Protein AF-A0AAW6KBY0-F1 (afdb_monomer_lite)

pLDDT: mean 75.26, std 16.77, range [35.62, 93.94]

Secondary structure (DSSP, 8-state):
-HHHHHHHHHHHHHHHHHH--S---EETTTTEE-HHHH---SSGGGHHHHHHTSSS-------TTSSHHHHHHHHHHHHHH-SS-------HHHHHHHHHTS--SS-HHHHHHHHHHHHHHHHHHHHHHHHHHHHHHTS-HHHHHHTHHHHHHHHHHHHHHHHHHHS-HHHHHHHHHHHHHHHHHHHHHHHHTT--

Foldseek 3Di:
DVVVVVVVVVVVVVVVVVVPPDDQCADPVVRDRCLVVPDDQPDPPNVVLVVVLDPDDDDDDDDPPPCPSSSVSVNQVVQLPDDPGHDADDDLVNQLVVLPPDDDDPPSVVSSVLSSVLSRLLRRLVRRLVSLVVSVVPDDPVVCVVCVVVSVVVNVVSVVVNVCSVPPPVVVVPVVVVVVVVVVVVVVVVVVVVPD

Sequence (196 aa):
MLKKSINDNFSSMVNSLKLAQRAELWDDEQKENIVEQLYVDPLPNNGLLRQIVQDNTVFLVGRKGTGKSTIFARVQEYFRKSKNEISAYVDVKTIYGKSQAKELNGHAEHYEKILLFEGFINEVINDLLKEVKKNLEQKNTLFRLWKKRDLSKLLTRLEKIKKETSNPKYKETDILKTVTTTETILTTNENENKAS

Radius of gyration: 23.8 Å; chains: 1; bounding box: 69×43×75 Å

Structure (mmCIF, N/CA/C/O backbone):
data_AF-A0AAW6KBY0-F1
#
_entry.id   AF-A0AAW6KBY0-F1
#
loop_
_atom_site.group_PDB
_atom_site.id
_atom_site.type_symbol
_atom_site.label_atom_id
_atom_site.label_alt_id
_atom_site.label_comp_id
_atom_site.label_asym_id
_atom_site.label_entity_id
_atom_site.label_seq_id
_atom_site.pdbx_PDB_ins_code
_atom_site.Cartn_x
_atom_site.Cartn_y
_atom_site.Cartn_z
_atom_site.occupancy
_atom_site.B_iso_or_equiv
_atom_site.auth_seq_id
_atom_site.auth_comp_id
_atom_site.auth_asym_id
_atom_site.auth_atom_id
_atom_site.pdbx_PDB_model_num
ATOM 1 N N . MET A 1 1 ? 24.955 29.167 -16.848 1.00 46.19 1 MET A N 1
ATOM 2 C CA . MET A 1 1 ? 24.760 28.287 -15.670 1.00 46.19 1 MET A CA 1
ATOM 3 C C . MET A 1 1 ? 23.338 28.332 -15.094 1.00 46.19 1 MET A C 1
ATOM 5 O O . MET A 1 1 ? 22.795 27.269 -14.841 1.00 46.19 1 MET A O 1
ATOM 9 N N . LEU A 1 2 ? 22.686 29.500 -14.978 1.00 47.38 2 LEU A N 1
ATOM 10 C CA . LEU A 1 2 ? 21.320 29.650 -14.423 1.00 47.38 2 LEU A CA 1
ATOM 11 C C . LEU A 1 2 ? 20.176 28.949 -15.193 1.00 47.38 2 LEU A C 1
ATOM 13 O O . LEU A 1 2 ? 19.211 28.503 -14.588 1.00 47.38 2 LEU A O 1
ATOM 17 N N . LYS A 1 3 ? 20.272 28.802 -16.522 1.00 46.28 3 LYS A N 1
ATOM 18 C CA . LYS A 1 3 ? 19.202 28.194 -17.345 1.00 46.28 3 LYS A CA 1
ATOM 19 C C . LYS A 1 3 ? 19.046 26.676 -17.145 1.00 46.28 3 LYS A C 1
ATOM 21 O O . LYS A 1 3 ? 17.956 26.151 -17.339 1.00 46.28 3 LYS A O 1
ATOM 26 N N . LYS A 1 4 ? 20.126 25.984 -16.753 1.00 49.53 4 LYS A N 1
ATOM 27 C CA . LYS A 1 4 ? 20.123 24.530 -16.524 1.00 49.53 4 LYS A CA 1
ATOM 28 C C . LYS A 1 4 ? 19.395 24.192 -15.216 1.00 49.53 4 LYS A C 1
ATOM 30 O O . LYS A 1 4 ? 18.518 23.341 -15.230 1.00 49.53 4 LYS A O 1
ATOM 35 N N . SER A 1 5 ? 19.625 24.969 -14.147 1.00 62.47 5 SER A N 1
ATOM 36 C CA . SER A 1 5 ? 18.963 24.736 -12.853 1.00 62.47 5 SER A CA 1
ATOM 37 C C . SER A 1 5 ? 17.457 25.015 -12.872 1.00 62.47 5 SER A C 1
ATOM 39 O O . SER A 1 5 ? 16.715 24.319 -12.194 1.00 62.47 5 SER A O 1
ATOM 41 N N . ILE A 1 6 ? 16.975 25.975 -13.673 1.00 68.12 6 ILE A N 1
ATOM 42 C CA . ILE A 1 6 ? 15.529 26.226 -13.816 1.00 68.12 6 ILE A CA 1
ATOM 43 C C . ILE A 1 6 ? 14.842 25.045 -14.507 1.00 68.12 6 ILE A C 1
ATOM 45 O O . ILE A 1 6 ? 13.767 24.633 -14.079 1.00 68.12 6 ILE A O 1
ATOM 49 N N . ASN A 1 7 ? 15.464 24.481 -15.546 1.00 71.81 7 ASN A N 1
ATOM 50 C CA . ASN A 1 7 ? 14.897 23.343 -16.265 1.00 71.81 7 ASN A CA 1
ATOM 51 C C . ASN A 1 7 ? 14.922 22.071 -15.403 1.00 71.81 7 ASN A C 1
ATOM 53 O O . ASN A 1 7 ? 13.942 21.334 -15.370 1.00 71.81 7 ASN A O 1
ATOM 57 N N . ASP A 1 8 ? 15.995 21.865 -14.635 1.00 75.81 8 ASP A N 1
ATOM 58 C CA . ASP A 1 8 ? 16.109 20.750 -13.690 1.00 75.81 8 ASP A CA 1
ATOM 59 C C . ASP A 1 8 ? 15.086 20.881 -12.546 1.00 75.81 8 ASP A C 1
ATOM 61 O O . ASP A 1 8 ? 14.415 19.909 -12.198 1.00 75.81 8 ASP A O 1
ATOM 65 N N . ASN A 1 9 ? 14.879 22.094 -12.021 1.00 73.12 9 ASN A N 1
ATOM 66 C CA . ASN A 1 9 ? 13.872 22.373 -10.994 1.00 73.12 9 ASN A CA 1
ATOM 67 C C . ASN A 1 9 ? 12.442 22.221 -11.526 1.00 73.12 9 ASN A C 1
ATOM 69 O O . ASN A 1 9 ? 11.599 21.637 -10.850 1.00 73.12 9 ASN A O 1
ATOM 73 N N . PHE A 1 10 ? 12.158 22.696 -12.740 1.00 76.25 10 PHE A N 1
ATOM 74 C CA . PHE A 1 10 ? 10.853 22.527 -13.378 1.00 76.25 10 PHE A CA 1
ATOM 75 C C . PHE A 1 10 ? 10.571 21.055 -13.688 1.00 76.25 10 PHE A C 1
ATOM 77 O O . PHE A 1 10 ? 9.488 20.561 -13.388 1.00 76.25 10 PHE A O 1
ATOM 84 N N . SER A 1 11 ? 11.554 20.324 -14.215 1.00 70.38 11 SER A N 1
ATOM 85 C CA . SER A 1 11 ? 11.436 18.888 -14.474 1.00 70.38 11 SER A CA 1
ATOM 86 C C . SER A 1 11 ? 11.249 18.105 -13.170 1.00 70.38 11 SER A C 1
ATOM 88 O O . SER A 1 11 ? 10.376 17.245 -13.086 1.00 70.38 11 SER A O 1
ATOM 90 N N . SER A 1 12 ? 11.973 18.466 -12.105 1.00 65.75 12 SER A N 1
ATOM 91 C CA . SER A 1 12 ? 11.786 17.917 -10.755 1.00 65.75 12 SER A CA 1
ATOM 92 C C . SER A 1 12 ? 10.390 18.214 -10.195 1.00 65.75 12 SER A C 1
ATOM 94 O O . SER A 1 12 ? 9.734 17.314 -9.669 1.00 65.75 12 SER A O 1
ATOM 96 N N . MET A 1 13 ? 9.878 19.435 -10.377 1.00 71.12 13 MET A N 1
ATOM 97 C CA . MET A 1 13 ? 8.525 19.826 -9.975 1.00 71.12 13 MET A CA 1
ATOM 98 C C . MET A 1 13 ? 7.460 19.042 -10.749 1.00 71.12 13 MET A C 1
ATOM 100 O O . MET A 1 13 ? 6.567 18.454 -10.148 1.00 71.12 13 MET A O 1
ATOM 104 N N . VAL A 1 14 ? 7.572 18.970 -12.078 1.00 71.44 14 VAL A N 1
ATOM 105 C CA . VAL A 1 14 ? 6.657 18.212 -12.944 1.00 71.44 14 VAL A CA 1
ATOM 106 C C . VAL A 1 14 ? 6.694 16.723 -12.605 1.00 71.44 14 VAL A C 1
ATOM 108 O O . VAL A 1 14 ? 5.644 16.085 -12.542 1.00 71.44 14 VAL A O 1
ATOM 111 N N . ASN A 1 15 ? 7.874 16.163 -12.339 1.00 56.28 15 ASN A N 1
ATOM 112 C CA . ASN A 1 15 ? 8.015 14.777 -11.904 1.00 56.28 15 ASN A CA 1
ATOM 113 C C . ASN A 1 15 ? 7.401 14.563 -10.516 1.00 56.28 15 ASN A C 1
ATOM 115 O O . ASN A 1 15 ? 6.689 13.584 -10.323 1.00 56.28 15 ASN A O 1
ATOM 119 N N . SER A 1 16 ? 7.578 15.499 -9.584 1.00 53.88 16 SER A N 1
ATOM 120 C CA . SER A 1 16 ? 6.960 15.448 -8.253 1.00 53.88 16 SER A CA 1
ATOM 121 C C . SER A 1 16 ? 5.431 15.523 -8.329 1.00 53.88 16 SER A C 1
ATOM 123 O O . SER A 1 16 ? 4.750 14.743 -7.675 1.00 53.88 16 SER A O 1
ATOM 125 N N . LEU A 1 17 ? 4.875 16.375 -9.196 1.00 55.91 17 LEU A N 1
ATOM 126 C CA . LEU A 1 17 ? 3.429 16.478 -9.437 1.00 55.91 17 LEU A CA 1
ATOM 127 C C . LEU A 1 17 ? 2.859 15.225 -10.114 1.00 55.91 17 LEU A C 1
ATOM 129 O O . LEU A 1 17 ? 1.767 14.777 -9.772 1.00 55.91 17 LEU A O 1
ATOM 133 N N . LYS A 1 18 ? 3.608 14.618 -11.043 1.00 54.84 18 LYS A N 1
ATOM 134 C CA . LYS A 1 18 ? 3.264 13.306 -11.614 1.00 54.84 18 LYS A CA 1
ATOM 135 C C . LYS A 1 18 ? 3.330 12.192 -10.567 1.00 54.84 18 LYS A C 1
ATOM 137 O O . LYS A 1 18 ? 2.575 11.235 -10.675 1.00 54.84 18 LYS A O 1
ATOM 142 N N . LEU A 1 19 ? 4.207 12.289 -9.571 1.00 50.06 19 LEU A N 1
ATOM 143 C CA . LEU A 1 19 ? 4.292 11.326 -8.469 1.00 50.06 19 LEU A CA 1
ATOM 144 C C . LEU A 1 19 ? 3.202 11.556 -7.407 1.00 50.06 19 LEU A C 1
ATOM 146 O O . LEU A 1 19 ? 2.744 10.596 -6.797 1.00 50.06 19 LEU A O 1
ATOM 150 N N . ALA A 1 20 ? 2.719 12.790 -7.241 1.00 50.81 20 ALA A N 1
ATOM 151 C CA . ALA A 1 20 ? 1.663 13.185 -6.300 1.00 50.81 20 ALA A CA 1
ATOM 152 C C . ALA A 1 20 ? 0.241 12.726 -6.705 1.00 50.81 20 ALA A C 1
ATOM 154 O O . ALA A 1 20 ? -0.755 13.311 -6.287 1.00 50.81 20 ALA A O 1
ATOM 155 N N . GLN A 1 21 ? 0.117 11.667 -7.511 1.00 54.84 21 GLN A N 1
ATOM 156 C CA . GLN A 1 21 ? -1.127 11.208 -8.149 1.00 54.84 21 GLN A CA 1
ATOM 157 C C . GLN A 1 21 ? -2.253 10.789 -7.184 1.00 54.84 21 GLN A C 1
ATOM 159 O O . GLN A 1 21 ? -3.383 10.574 -7.631 1.00 54.84 21 GLN A O 1
ATOM 164 N N . ARG A 1 22 ? -1.993 10.700 -5.876 1.00 63.34 22 ARG A N 1
ATOM 165 C CA . ARG A 1 22 ? -3.021 10.484 -4.857 1.00 63.34 22 ARG A CA 1
ATOM 166 C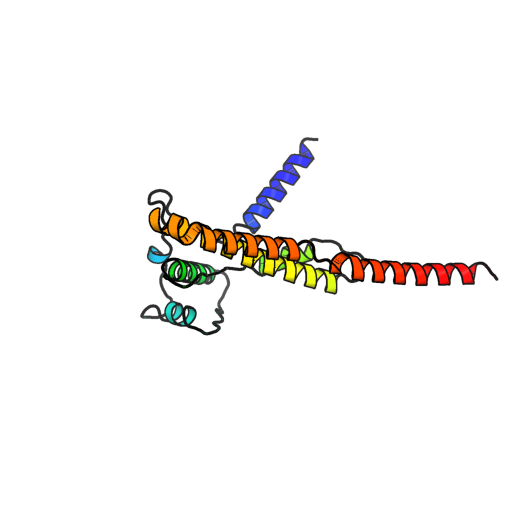 C . ARG A 1 22 ? -2.877 11.504 -3.735 1.00 63.34 22 ARG A C 1
ATOM 168 O O . ARG A 1 22 ? -1.925 11.443 -2.965 1.00 63.34 22 ARG A O 1
ATOM 175 N N . ALA A 1 23 ? -3.861 12.392 -3.617 1.00 57.62 23 ALA A N 1
ATOM 176 C CA . ALA A 1 23 ? -4.017 13.207 -2.423 1.00 57.62 23 ALA A CA 1
ATOM 177 C C . ALA A 1 23 ? -4.338 12.280 -1.239 1.00 57.62 23 ALA A C 1
ATOM 179 O O . ALA A 1 23 ? -5.318 11.528 -1.281 1.00 57.62 23 ALA A O 1
ATOM 180 N N . GLU A 1 24 ? -3.500 12.290 -0.200 1.00 62.56 24 GLU A N 1
ATOM 181 C CA . GLU A 1 24 ? -3.943 11.823 1.113 1.00 62.56 24 GLU A CA 1
ATOM 182 C C . GLU A 1 24 ? -5.010 12.831 1.575 1.00 62.56 24 GLU A C 1
ATOM 184 O O . GLU A 1 24 ? -4.750 14.031 1.606 1.00 62.56 24 GLU A O 1
ATOM 189 N N . LEU A 1 25 ? -6.237 12.361 1.835 1.00 67.44 25 LEU A N 1
ATOM 190 C CA . LEU A 1 25 ? -7.310 13.197 2.382 1.00 67.44 25 LEU A CA 1
ATOM 191 C C . LEU A 1 25 ? -7.000 13.428 3.859 1.00 67.44 25 LEU A C 1
ATOM 193 O O . LEU A 1 25 ? -7.406 12.651 4.722 1.00 67.44 25 LEU A O 1
ATOM 197 N N . TRP A 1 26 ? -6.174 14.434 4.102 1.00 70.38 26 TRP A N 1
ATOM 198 C CA . TRP A 1 26 ? -5.620 14.772 5.400 1.00 70.38 26 TRP A CA 1
ATOM 199 C C . TRP A 1 26 ? -6.161 16.123 5.843 1.00 70.38 26 TRP A C 1
ATOM 201 O O . TRP A 1 26 ? -6.162 17.075 5.064 1.00 70.38 26 TRP A O 1
ATOM 211 N N . ASP A 1 27 ? -6.632 16.178 7.080 1.00 68.81 27 ASP A N 1
ATOM 212 C CA . ASP A 1 27 ? -7.005 17.416 7.744 1.00 68.81 27 ASP A CA 1
ATOM 213 C C . ASP A 1 27 ? -5.815 17.895 8.584 1.00 68.81 27 ASP A C 1
ATOM 215 O O . ASP A 1 27 ? -5.394 17.226 9.532 1.00 68.81 27 ASP A O 1
ATOM 219 N N . ASP A 1 28 ? -5.248 19.040 8.206 1.00 66.19 28 ASP A N 1
ATOM 220 C CA . ASP A 1 28 ? -4.102 19.642 8.891 1.00 66.19 28 ASP A CA 1
ATOM 221 C C . ASP A 1 28 ? -4.461 20.184 10.286 1.00 66.19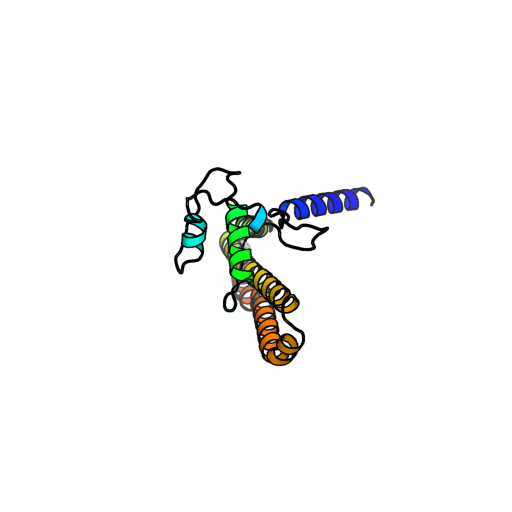 28 ASP A C 1
ATOM 223 O O . ASP A 1 28 ? -3.598 20.205 11.170 1.00 66.19 28 ASP A O 1
ATOM 227 N N . GLU A 1 29 ? -5.717 20.584 10.510 1.00 62.06 29 GLU A N 1
ATOM 228 C CA . GLU A 1 29 ? -6.195 21.112 11.792 1.00 62.06 29 GLU A CA 1
ATOM 229 C C . GLU A 1 29 ? -6.416 19.978 12.796 1.00 62.06 29 GLU A C 1
ATOM 231 O O . GLU A 1 29 ? -5.935 20.043 13.931 1.00 62.06 29 GLU A O 1
ATOM 236 N N . GLN A 1 30 ? -7.086 18.907 12.363 1.00 61.88 30 GLN A N 1
ATOM 237 C CA . GLN A 1 30 ? -7.382 17.737 13.200 1.00 61.88 30 GLN A CA 1
ATOM 238 C C . GLN A 1 30 ? -6.242 16.705 13.224 1.00 61.88 30 GLN A C 1
ATOM 240 O O . GLN A 1 30 ? -6.253 15.780 14.038 1.00 61.88 30 GLN A O 1
ATOM 245 N N . LYS A 1 31 ? -5.227 16.869 12.361 1.00 65.50 31 LYS A N 1
ATOM 246 C CA . LYS A 1 31 ? -4.105 15.932 12.164 1.00 65.50 31 LYS A CA 1
ATOM 247 C C . LYS A 1 31 ? -4.575 14.495 11.951 1.00 65.50 31 LYS A C 1
ATOM 249 O O . LYS A 1 31 ? -3.982 13.551 12.484 1.00 65.50 31 LYS A O 1
ATOM 254 N N . GLU A 1 32 ? -5.638 14.328 11.176 1.00 70.62 32 GLU A N 1
ATOM 255 C CA . GLU A 1 32 ? -6.227 13.022 10.923 1.00 70.62 32 GLU A CA 1
ATOM 256 C C . GLU A 1 32 ? -6.573 12.804 9.454 1.00 70.62 32 GLU A C 1
ATOM 258 O O . GLU A 1 32 ? -6.704 13.726 8.648 1.00 70.62 32 GLU A O 1
ATOM 263 N N . ASN A 1 33 ? -6.713 11.529 9.099 1.00 75.69 33 ASN A N 1
ATOM 264 C CA . ASN A 1 33 ? -7.191 11.147 7.787 1.00 75.69 33 ASN A CA 1
ATOM 265 C C . ASN A 1 33 ? -8.724 11.218 7.760 1.00 75.69 33 ASN A C 1
ATOM 267 O O . ASN A 1 33 ? -9.397 10.421 8.413 1.00 75.69 33 ASN A O 1
ATOM 271 N N . ILE A 1 34 ? -9.273 12.130 6.960 1.00 81.94 34 ILE A N 1
ATOM 272 C CA . ILE A 1 34 ? -10.721 12.371 6.859 1.00 81.94 34 ILE A CA 1
ATOM 273 C C . ILE A 1 34 ? -11.394 11.554 5.750 1.00 81.94 34 ILE A C 1
ATOM 275 O O . ILE A 1 34 ? -12.565 11.769 5.436 1.00 81.94 34 ILE A O 1
ATOM 279 N N . VAL A 1 35 ? -10.695 10.579 5.150 1.00 85.44 35 VAL A N 1
ATOM 280 C CA . VAL A 1 35 ? -11.266 9.734 4.086 1.00 85.44 35 VAL A CA 1
ATOM 281 C C . VAL A 1 35 ? -12.561 9.052 4.515 1.00 85.44 35 VAL A C 1
ATOM 283 O O . VAL A 1 35 ? -13.459 8.908 3.697 1.00 85.44 35 VAL A O 1
ATOM 286 N N . GLU A 1 36 ? -12.695 8.650 5.781 1.00 84.19 36 GLU A N 1
ATOM 287 C CA . GLU A 1 36 ? -13.918 8.000 6.264 1.00 84.19 36 GLU A CA 1
ATOM 288 C C . GLU A 1 36 ? -15.107 8.956 6.367 1.00 84.19 36 GLU A C 1
ATOM 290 O O . GLU A 1 36 ? -16.237 8.508 6.206 1.00 84.19 36 GLU A O 1
ATOM 295 N N . GLN A 1 37 ? -14.856 10.248 6.594 1.00 85.44 37 GLN A N 1
ATOM 296 C CA . GLN A 1 37 ? -15.897 11.275 6.669 1.00 85.44 37 GLN A CA 1
ATOM 297 C C . GLN A 1 37 ? -16.382 11.680 5.270 1.00 85.44 37 GLN A C 1
ATOM 299 O O . GLN A 1 37 ? -17.556 11.977 5.076 1.00 85.44 37 GLN A O 1
ATOM 304 N N . LEU A 1 38 ? -15.473 11.679 4.289 1.00 83.94 38 LEU A N 1
ATOM 305 C CA . LEU A 1 38 ? -15.751 12.125 2.920 1.00 83.94 38 LEU A CA 1
ATOM 306 C C . LEU A 1 38 ? -16.185 10.997 1.976 1.00 83.94 38 LEU A C 1
ATOM 308 O O . LEU A 1 38 ? -16.762 11.258 0.919 1.00 83.94 38 LEU A O 1
ATOM 312 N N . TYR A 1 39 ? -15.866 9.746 2.303 1.00 87.81 39 TYR A N 1
ATOM 313 C CA . TYR A 1 39 ? -16.191 8.608 1.454 1.00 87.81 39 TYR A CA 1
ATOM 314 C C . TYR A 1 39 ? -17.684 8.274 1.506 1.00 87.81 39 TYR A C 1
ATOM 316 O O . TYR A 1 39 ? -18.237 8.000 2.568 1.00 87.81 39 TYR A O 1
ATOM 324 N N . VAL A 1 40 ? -18.299 8.185 0.326 1.00 89.31 40 VAL A N 1
ATOM 325 C CA . VAL A 1 40 ? -19.655 7.663 0.136 1.00 89.31 40 VAL A CA 1
ATOM 326 C C . VAL A 1 40 ? -19.567 6.427 -0.751 1.00 89.31 40 VAL A C 1
ATOM 328 O O . VAL A 1 40 ? -19.070 6.503 -1.878 1.00 89.31 40 VAL A O 1
ATOM 331 N N . ASP A 1 41 ? -20.024 5.282 -0.240 1.00 91.19 41 ASP A N 1
ATOM 332 C CA . ASP A 1 41 ? -20.029 4.039 -1.011 1.00 91.19 41 ASP A CA 1
ATOM 333 C C . ASP A 1 41 ? -21.068 4.116 -2.140 1.00 91.19 41 ASP A C 1
ATOM 335 O O . ASP A 1 41 ? -22.203 4.537 -1.898 1.00 91.19 41 ASP A O 1
ATOM 339 N N . PRO A 1 42 ? -20.719 3.718 -3.376 1.00 90.00 42 PRO A N 1
ATOM 340 C CA . PRO A 1 42 ? -21.667 3.733 -4.485 1.00 90.00 42 PRO A CA 1
ATOM 341 C C . PRO A 1 42 ? -22.758 2.662 -4.355 1.00 90.00 42 PRO A C 1
ATOM 343 O O . PRO A 1 42 ? -23.765 2.746 -5.057 1.00 90.00 42 PRO A O 1
ATOM 346 N N . LEU A 1 43 ? -22.570 1.649 -3.499 1.00 91.69 43 LEU A N 1
ATOM 347 C CA . LEU A 1 43 ? -23.561 0.615 -3.229 1.00 91.69 43 LEU A CA 1
ATOM 348 C C . LEU A 1 43 ? -24.180 0.800 -1.832 1.00 91.69 43 LEU A C 1
ATOM 350 O O . LEU A 1 43 ? -23.487 1.191 -0.888 1.00 91.69 43 LEU A O 1
ATOM 354 N N . PRO A 1 44 ? -25.472 0.458 -1.652 1.00 92.50 44 PRO A N 1
ATOM 355 C CA . PRO A 1 44 ? -26.110 0.488 -0.341 1.00 92.50 44 PRO A CA 1
ATOM 356 C C . PRO A 1 44 ? -25.329 -0.312 0.707 1.00 92.50 44 PRO A C 1
ATOM 358 O O . PRO A 1 44 ? -24.716 -1.337 0.397 1.00 92.50 44 PRO A O 1
ATOM 361 N N . ASN A 1 45 ? -25.402 0.122 1.968 1.00 91.31 45 ASN A N 1
ATOM 362 C CA . ASN A 1 45 ? -24.818 -0.584 3.115 1.00 91.31 45 ASN A CA 1
ATOM 363 C C . ASN A 1 45 ? -23.308 -0.873 2.983 1.00 91.31 45 ASN A C 1
ATOM 365 O O . ASN A 1 45 ? -22.841 -1.927 3.425 1.00 91.31 45 ASN A O 1
ATOM 369 N N . ASN A 1 46 ? -22.544 0.041 2.371 1.00 93.56 46 ASN A N 1
ATOM 370 C CA . ASN A 1 46 ? -21.110 -0.126 2.102 1.00 93.56 46 ASN A CA 1
ATOM 371 C C . ASN A 1 46 ? -20.796 -1.396 1.292 1.00 93.56 46 ASN A C 1
ATOM 373 O O . ASN A 1 46 ? -19.808 -2.086 1.557 1.00 93.56 46 ASN A O 1
ATOM 377 N N . GLY A 1 47 ? -21.676 -1.753 0.351 1.00 93.81 47 GLY A N 1
ATOM 378 C CA . GLY A 1 47 ? -21.593 -3.007 -0.393 1.00 93.81 47 GLY A CA 1
ATOM 379 C C . GLY A 1 47 ? -20.276 -3.166 -1.151 1.00 93.81 47 GLY A C 1
ATOM 380 O O . GLY A 1 47 ? -19.697 -4.252 -1.128 1.00 93.81 47 GLY A O 1
ATOM 381 N N . LEU A 1 48 ? -19.765 -2.086 -1.757 1.00 93.38 48 LEU A N 1
ATOM 382 C CA . LEU A 1 48 ? -18.513 -2.140 -2.503 1.00 93.38 48 LEU A CA 1
ATOM 383 C C . LEU A 1 48 ? -17.320 -2.313 -1.563 1.00 93.38 48 LEU A C 1
ATOM 385 O O . LEU A 1 48 ? -16.504 -3.208 -1.770 1.00 93.38 48 LEU A O 1
ATOM 389 N N . LEU A 1 49 ? -17.234 -1.500 -0.505 1.00 93.94 49 LEU A N 1
ATOM 390 C CA . LEU A 1 49 ? -16.178 -1.631 0.499 1.00 93.94 49 LEU A CA 1
ATOM 391 C C . LEU A 1 49 ? -16.152 -3.042 1.100 1.00 93.94 49 LEU A C 1
ATOM 393 O O . LEU A 1 49 ? -15.088 -3.651 1.157 1.00 93.94 49 LEU A O 1
ATOM 397 N N . ARG A 1 50 ? -17.315 -3.586 1.489 1.00 93.56 50 ARG A N 1
ATOM 398 C CA . ARG A 1 50 ? -17.433 -4.950 2.034 1.00 93.56 50 ARG A CA 1
ATOM 399 C C . ARG A 1 50 ? -16.937 -6.013 1.063 1.00 93.56 50 ARG A C 1
ATOM 401 O O . ARG A 1 50 ? -16.339 -6.981 1.510 1.00 93.56 50 ARG A O 1
ATOM 408 N N . GLN A 1 51 ? -17.185 -5.841 -0.232 1.00 93.56 51 GLN A N 1
ATOM 409 C CA . GLN A 1 51 ? -16.711 -6.772 -1.247 1.00 93.56 51 GLN A CA 1
ATOM 410 C C . GLN A 1 51 ? -15.194 -6.695 -1.436 1.00 93.56 51 GLN A C 1
ATOM 412 O O . GLN A 1 51 ? -14.589 -7.727 -1.682 1.00 93.56 51 GLN A O 1
ATOM 417 N N . ILE A 1 52 ? -14.587 -5.507 -1.329 1.00 93.38 52 ILE A N 1
ATOM 418 C CA . ILE A 1 52 ? -13.138 -5.317 -1.525 1.00 93.38 52 ILE A CA 1
ATOM 419 C C . ILE A 1 52 ? -12.317 -5.814 -0.330 1.00 93.38 52 ILE A C 1
ATOM 421 O O . ILE A 1 52 ? -11.192 -6.262 -0.517 1.00 93.38 52 ILE A O 1
ATOM 425 N N . VAL A 1 53 ? -12.843 -5.712 0.894 1.00 93.12 53 VAL A N 1
ATOM 426 C CA . VAL A 1 53 ? -12.120 -6.141 2.110 1.00 93.12 53 VAL A CA 1
ATOM 427 C C . VAL A 1 53 ? -12.234 -7.643 2.389 1.00 93.12 53 VAL A C 1
ATOM 429 O O . VAL A 1 53 ? -11.691 -8.119 3.381 1.00 93.12 53 VAL A O 1
ATOM 432 N N . GLN A 1 54 ? -12.975 -8.385 1.564 1.00 92.81 54 GLN A N 1
ATOM 433 C CA . GLN A 1 54 ? -13.035 -9.842 1.639 1.00 92.81 54 GLN A CA 1
ATOM 434 C C . GLN A 1 54 ? -11.774 -10.474 1.037 1.00 92.81 54 GLN A C 1
ATOM 436 O O . GLN A 1 54 ? -11.005 -9.828 0.330 1.00 92.81 54 GLN A O 1
ATOM 441 N N . ASP A 1 55 ? -11.566 -11.760 1.321 1.00 91.00 55 ASP A N 1
ATOM 442 C CA . ASP A 1 55 ? -10.464 -12.541 0.751 1.00 91.00 55 ASP A CA 1
ATOM 443 C C . ASP A 1 55 ? -10.792 -12.967 -0.691 1.00 91.00 55 ASP A C 1
ATOM 445 O O . ASP A 1 55 ? -11.090 -14.122 -0.997 1.00 91.00 55 ASP A O 1
ATOM 449 N N . ASN A 1 56 ? -10.867 -11.980 -1.581 1.00 89.50 56 ASN A N 1
ATOM 450 C CA . ASN A 1 56 ? -11.178 -12.146 -2.991 1.00 89.50 56 ASN A CA 1
ATOM 451 C C . ASN A 1 56 ? -10.437 -11.107 -3.844 1.00 89.50 56 ASN A C 1
ATOM 453 O O . ASN A 1 56 ? -10.041 -10.032 -3.401 1.00 89.50 56 ASN A O 1
ATOM 457 N N . THR A 1 57 ? -10.261 -11.424 -5.126 1.00 92.81 57 THR A N 1
ATOM 458 C CA . THR A 1 57 ? -9.739 -10.452 -6.092 1.00 92.81 57 THR A CA 1
ATOM 459 C C . THR A 1 57 ? -10.891 -9.628 -6.655 1.00 92.81 57 THR A C 1
ATOM 461 O O . THR A 1 57 ? -11.814 -10.181 -7.255 1.00 92.81 57 THR A O 1
ATOM 464 N N . VAL A 1 58 ? -10.824 -8.303 -6.504 1.00 91.75 58 VAL A N 1
ATOM 465 C CA . VAL A 1 58 ? -11.847 -7.372 -7.003 1.00 91.75 58 VAL A CA 1
ATOM 466 C C . VAL A 1 58 ? -11.280 -6.479 -8.102 1.00 91.75 58 VAL A C 1
ATOM 468 O O . VAL A 1 58 ? -10.291 -5.774 -7.910 1.00 91.75 58 VAL A O 1
ATOM 471 N N . PHE A 1 59 ? -11.955 -6.460 -9.253 1.00 92.75 59 PHE A N 1
ATOM 472 C CA . PHE A 1 59 ? -11.658 -5.540 -10.349 1.00 92.75 59 PHE A CA 1
ATOM 473 C C . PHE A 1 59 ? -12.607 -4.339 -10.311 1.00 92.75 59 PHE A C 1
ATOM 475 O O . PHE A 1 59 ? -13.815 -4.483 -10.487 1.00 92.75 59 PHE A O 1
ATOM 482 N N . LEU A 1 60 ? -12.059 -3.134 -10.129 1.00 90.94 60 LEU A N 1
ATOM 483 C CA . LEU A 1 60 ? -12.826 -1.885 -10.174 1.00 90.94 60 LEU A CA 1
ATOM 484 C C . LEU A 1 60 ? -12.764 -1.257 -11.568 1.00 90.94 60 LEU A C 1
ATOM 486 O O . LEU A 1 60 ? -11.775 -0.619 -11.937 1.00 90.94 60 LEU A O 1
ATOM 490 N N . VAL A 1 61 ? -13.846 -1.393 -12.333 1.00 91.75 61 VAL A N 1
ATOM 491 C CA . VAL A 1 61 ? -13.957 -0.856 -13.697 1.00 91.75 61 VAL A CA 1
ATOM 492 C C . VAL A 1 61 ? -14.861 0.377 -13.710 1.00 91.75 61 VAL A C 1
ATOM 494 O O . VAL A 1 61 ? -15.954 0.375 -13.157 1.00 91.75 61 VAL A O 1
ATOM 497 N N . GLY A 1 62 ? -14.409 1.460 -14.345 1.00 88.44 62 GLY A N 1
ATOM 498 C CA . GLY A 1 62 ? -15.200 2.684 -14.496 1.00 88.44 62 GLY A CA 1
ATOM 499 C C . GLY A 1 62 ? -14.438 3.788 -15.227 1.00 88.44 62 GLY A C 1
ATOM 500 O O . GLY A 1 62 ? -13.212 3.720 -15.351 1.00 88.44 62 GLY A O 1
ATOM 501 N N . ARG A 1 63 ? -15.136 4.840 -15.672 1.00 89.38 63 ARG A N 1
ATOM 502 C CA . ARG A 1 63 ? -14.540 5.977 -16.408 1.00 89.38 63 ARG A CA 1
ATOM 503 C C . ARG A 1 63 ? -13.470 6.718 -15.586 1.00 89.38 63 ARG A C 1
ATOM 505 O O . ARG A 1 63 ? -13.409 6.621 -14.359 1.00 89.38 63 ARG A O 1
ATOM 512 N N . LYS A 1 64 ? -12.581 7.468 -16.244 1.00 83.56 64 LYS A N 1
ATOM 513 C CA . LYS A 1 64 ? -11.622 8.344 -15.543 1.00 83.56 64 LYS A CA 1
ATOM 514 C C . LYS A 1 64 ? -12.392 9.374 -14.700 1.00 83.56 64 LYS A C 1
ATOM 516 O O . LYS A 1 64 ? -13.379 9.920 -15.174 1.00 83.56 64 LYS A O 1
ATOM 521 N N . GLY A 1 65 ? -11.943 9.617 -13.467 1.00 80.00 65 GLY A N 1
ATOM 522 C CA . GLY A 1 65 ? -12.566 10.585 -12.553 1.00 80.00 65 GLY A CA 1
ATOM 523 C C . GLY A 1 65 ? -13.699 10.038 -11.676 1.00 80.00 65 GLY A C 1
ATOM 524 O O . GLY A 1 65 ? -14.173 10.756 -10.811 1.00 80.00 65 GLY A O 1
ATOM 525 N N . THR A 1 66 ? -14.093 8.766 -11.808 1.00 83.81 66 THR A N 1
ATOM 526 C CA . THR A 1 66 ? -15.187 8.166 -11.011 1.00 83.81 66 THR A CA 1
ATOM 527 C C . THR A 1 66 ? -14.795 7.771 -9.577 1.00 83.81 66 THR A C 1
ATOM 529 O O . THR A 1 66 ? -15.389 6.862 -9.012 1.00 83.81 66 THR A O 1
ATOM 532 N N . GLY A 1 67 ? -13.736 8.353 -9.007 1.00 83.06 67 GLY A N 1
ATOM 533 C CA . GLY A 1 67 ? -13.371 8.116 -7.602 1.00 83.06 67 GLY A CA 1
ATOM 534 C C . GLY A 1 67 ? -12.780 6.740 -7.252 1.00 83.06 67 GLY A C 1
ATOM 535 O O . GLY A 1 67 ? -12.664 6.423 -6.074 1.00 83.06 67 GLY A O 1
ATOM 536 N N . LYS A 1 68 ? -12.343 5.920 -8.224 1.00 88.94 68 LYS A N 1
ATOM 537 C CA . LYS A 1 68 ? -11.690 4.614 -7.943 1.00 88.94 68 LYS A CA 1
ATOM 538 C C . LYS A 1 68 ? -10.511 4.728 -6.966 1.00 88.94 68 LYS A C 1
ATOM 540 O O . LYS A 1 68 ? -10.387 3.926 -6.049 1.00 88.94 68 LYS A O 1
ATOM 545 N N . SER A 1 69 ? -9.681 5.760 -7.118 1.00 84.94 69 SER A N 1
ATOM 546 C CA . SER A 1 69 ? -8.564 6.036 -6.203 1.00 84.94 69 SER A CA 1
ATOM 547 C C . SER A 1 69 ? -9.028 6.358 -4.777 1.00 84.94 69 SER A C 1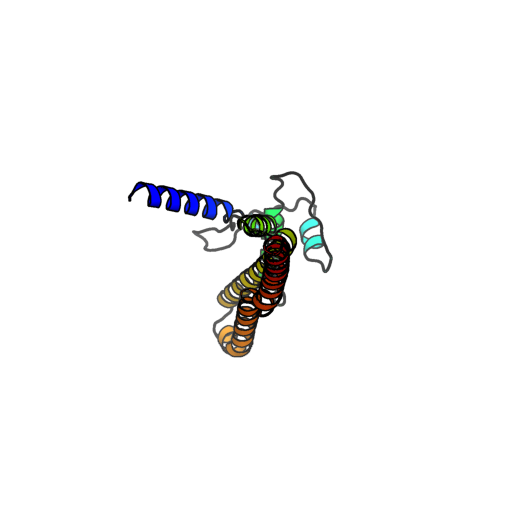
ATOM 549 O O . SER A 1 69 ? -8.336 6.022 -3.820 1.00 84.94 69 SER A O 1
ATOM 551 N N . THR A 1 70 ? -10.211 6.960 -4.625 1.00 87.12 70 THR A N 1
ATOM 552 C CA . THR A 1 70 ? -10.832 7.241 -3.323 1.00 87.12 70 THR A CA 1
ATOM 553 C C . THR A 1 70 ? -11.294 5.955 -2.643 1.00 87.12 70 THR A C 1
ATOM 555 O O . THR A 1 70 ? -11.082 5.799 -1.445 1.00 87.12 70 THR A O 1
ATOM 558 N N . ILE A 1 71 ? -11.837 4.996 -3.402 1.00 90.00 71 ILE A N 1
ATOM 559 C CA . ILE A 1 71 ? -12.187 3.664 -2.881 1.00 90.00 71 ILE A CA 1
ATOM 560 C C . ILE A 1 71 ? -10.936 2.960 -2.338 1.00 90.00 71 ILE A C 1
ATOM 562 O O . ILE A 1 71 ? -10.942 2.504 -1.198 1.00 90.00 71 ILE A O 1
ATOM 566 N N . PHE A 1 72 ? -9.825 2.949 -3.087 1.00 90.62 72 PHE A N 1
ATOM 567 C CA . PHE A 1 72 ? -8.560 2.398 -2.580 1.00 90.62 72 PHE A CA 1
ATOM 568 C C . PHE A 1 72 ? -8.075 3.118 -1.317 1.00 90.62 72 PHE A C 1
ATOM 570 O O . PHE A 1 72 ? -7.573 2.474 -0.398 1.00 90.62 72 PHE A O 1
ATOM 577 N N . ALA A 1 73 ? -8.261 4.440 -1.231 1.00 88.06 73 ALA A N 1
ATOM 578 C CA . ALA A 1 73 ? -7.915 5.184 -0.028 1.00 88.06 73 ALA A CA 1
ATOM 579 C C . ALA A 1 73 ? -8.754 4.787 1.188 1.00 88.06 73 ALA A C 1
ATOM 581 O O . ALA A 1 73 ? -8.198 4.591 2.269 1.00 88.06 73 ALA A O 1
ATOM 582 N N . ARG A 1 74 ? -10.062 4.603 0.994 1.00 90.69 74 ARG A N 1
ATOM 583 C CA . ARG A 1 74 ? -10.978 4.125 2.031 1.00 90.69 74 ARG A CA 1
ATOM 584 C C . ARG A 1 74 ? -10.627 2.714 2.508 1.00 90.69 74 ARG A C 1
ATOM 586 O O . ARG A 1 74 ? -10.688 2.458 3.710 1.00 90.69 74 ARG A O 1
ATOM 593 N N . VAL A 1 75 ? -10.267 1.826 1.580 1.00 92.12 75 VAL A N 1
ATOM 594 C CA . VAL A 1 75 ? -9.870 0.433 1.851 1.00 92.12 75 VAL A CA 1
ATOM 595 C C . VAL A 1 75 ? -8.563 0.375 2.640 1.00 92.12 75 VAL A C 1
ATOM 597 O O . VAL A 1 75 ? -8.471 -0.353 3.623 1.00 92.12 75 VAL A O 1
ATOM 600 N N . GLN A 1 76 ? -7.557 1.174 2.274 1.00 89.69 76 GLN A N 1
ATOM 601 C CA . GLN A 1 76 ? -6.322 1.236 3.060 1.00 89.69 76 GLN A CA 1
ATOM 602 C C . GLN A 1 76 ? -6.568 1.736 4.485 1.00 89.69 76 GLN A C 1
ATOM 604 O O . GLN A 1 76 ? -6.016 1.175 5.428 1.00 89.69 76 GLN A O 1
ATOM 609 N N . GLU A 1 77 ? -7.413 2.756 4.658 1.00 88.12 77 GLU A N 1
ATOM 610 C CA . GLU A 1 77 ? -7.758 3.259 5.992 1.00 88.12 77 GLU A CA 1
ATOM 611 C C . GLU A 1 77 ? -8.495 2.207 6.833 1.00 88.12 77 GLU A C 1
ATOM 613 O O . GLU A 1 77 ? -8.201 2.045 8.016 1.00 88.12 77 GLU A O 1
ATOM 618 N N . TYR A 1 78 ? -9.375 1.416 6.208 1.00 91.06 78 TYR A N 1
ATOM 619 C CA . TYR A 1 78 ? -9.990 0.253 6.852 1.00 91.06 78 TYR A CA 1
ATOM 620 C C . TYR A 1 78 ? -8.925 -0.726 7.381 1.00 91.06 78 TYR A C 1
ATOM 622 O O . TYR A 1 78 ? -8.947 -1.084 8.560 1.00 91.06 78 TYR A O 1
ATOM 630 N N . PHE A 1 79 ? -7.943 -1.105 6.553 1.00 90.44 79 PHE A N 1
ATOM 631 C CA . PHE A 1 79 ? -6.882 -2.028 6.969 1.00 90.44 79 PHE A CA 1
ATOM 632 C C . PHE A 1 79 ? -5.926 -1.434 8.012 1.00 90.44 79 PHE A C 1
ATOM 634 O O . PHE A 1 79 ? -5.459 -2.170 8.877 1.00 90.44 79 PHE A O 1
ATOM 641 N N . ARG A 1 80 ? -5.678 -0.117 8.017 1.00 85.88 80 ARG A N 1
ATOM 642 C CA . ARG A 1 80 ? -4.893 0.547 9.079 1.00 85.88 80 ARG A CA 1
ATOM 643 C C . ARG A 1 80 ? -5.539 0.418 10.454 1.00 85.88 80 ARG A C 1
ATOM 645 O O . ARG A 1 80 ? -4.834 0.232 11.445 1.00 85.88 80 ARG A O 1
ATOM 652 N N . LYS A 1 81 ? -6.872 0.504 10.510 1.00 85.00 81 LYS A N 1
ATOM 653 C CA . LYS A 1 81 ? -7.655 0.326 11.742 1.00 85.00 81 LYS A CA 1
ATOM 654 C C . LYS A 1 81 ? -7.806 -1.145 12.140 1.00 85.00 81 LYS A C 1
ATOM 656 O O . LYS A 1 81 ? -8.148 -1.432 13.291 1.00 85.00 81 LYS A O 1
ATOM 661 N N . SER A 1 82 ? -7.521 -2.079 11.230 1.00 84.81 82 SER A N 1
ATOM 662 C CA . SER A 1 82 ? -7.469 -3.506 11.546 1.00 84.81 82 SER A CA 1
ATOM 663 C C . SER A 1 82 ? -6.341 -3.809 12.546 1.00 84.81 82 SER A C 1
ATOM 665 O O . SER A 1 82 ? -5.336 -3.099 12.647 1.00 84.81 82 SER A O 1
ATOM 667 N N . LYS A 1 83 ? -6.499 -4.879 13.331 1.00 77.12 83 LYS A N 1
ATOM 668 C CA . LYS A 1 83 ? -5.483 -5.280 14.322 1.00 77.12 83 LYS A CA 1
ATOM 669 C C . LYS A 1 83 ? -4.377 -6.156 13.734 1.00 77.12 83 LYS A C 1
ATOM 671 O O . LYS A 1 83 ? -3.277 -6.160 14.282 1.00 77.12 83 LYS A O 1
ATOM 676 N N . ASN A 1 84 ? -4.681 -6.898 12.669 1.00 83.06 84 ASN A N 1
ATOM 677 C CA . ASN A 1 84 ? -3.876 -8.035 12.219 1.00 83.06 84 ASN A CA 1
ATOM 678 C C . ASN A 1 84 ? -3.475 -7.956 10.741 1.00 83.06 84 ASN A C 1
ATOM 680 O O . ASN A 1 84 ? -2.762 -8.839 10.273 1.00 83.06 84 ASN A O 1
ATOM 684 N N . GLU A 1 85 ? -3.919 -6.934 10.013 1.00 88.31 85 GLU A N 1
ATOM 685 C CA . GLU A 1 85 ? -3.696 -6.818 8.576 1.00 88.31 85 GLU A CA 1
ATOM 686 C C . GLU A 1 85 ? -2.942 -5.527 8.264 1.00 88.31 85 GLU A C 1
ATOM 688 O O . GLU A 1 85 ? -2.986 -4.540 9.000 1.00 88.31 85 GLU A O 1
ATOM 693 N N . ILE A 1 86 ? -2.218 -5.552 7.153 1.00 88.19 86 ILE A N 1
ATOM 694 C CA . ILE A 1 86 ? -1.523 -4.403 6.590 1.00 88.19 86 ILE A CA 1
ATOM 695 C C . ILE A 1 86 ? -1.790 -4.401 5.093 1.00 88.19 86 ILE A C 1
ATOM 697 O O . ILE A 1 86 ? -1.872 -5.458 4.471 1.00 88.19 86 ILE A O 1
ATOM 701 N N . SER A 1 87 ? -1.932 -3.215 4.515 1.00 91.12 87 SER A N 1
ATOM 702 C CA . SER A 1 87 ? -2.150 -3.062 3.080 1.00 91.12 87 SER A CA 1
ATOM 703 C C . SER A 1 87 ? -0.942 -2.402 2.427 1.00 91.12 87 SER A C 1
ATOM 705 O O . SER A 1 87 ? -0.197 -1.680 3.084 1.00 91.12 87 SER A O 1
ATOM 707 N N . ALA A 1 88 ? -0.760 -2.656 1.135 1.00 91.56 88 ALA A N 1
ATOM 708 C CA . ALA A 1 88 ? 0.193 -1.951 0.291 1.00 91.56 88 ALA A CA 1
ATOM 709 C C . ALA A 1 88 ? -0.529 -1.480 -0.972 1.00 91.56 88 ALA A C 1
ATOM 711 O O . ALA A 1 88 ? -1.301 -2.229 -1.572 1.00 91.56 88 ALA A O 1
ATOM 712 N N . TYR A 1 89 ? -0.290 -0.237 -1.366 1.00 90.19 89 TYR A N 1
ATOM 713 C CA . TYR A 1 89 ? -0.792 0.357 -2.594 1.00 90.19 89 TYR A CA 1
ATOM 714 C C . TYR A 1 89 ? 0.335 0.490 -3.610 1.00 90.19 89 TYR A C 1
ATOM 716 O O . TYR A 1 89 ? 1.445 0.900 -3.283 1.00 90.19 89 TYR A O 1
ATOM 724 N N . VAL A 1 90 ? 0.028 0.173 -4.867 1.00 90.38 90 VAL A N 1
ATOM 725 C CA . VAL A 1 90 ? 1.000 0.195 -5.958 1.00 90.38 90 VAL A CA 1
ATOM 726 C C . VAL A 1 90 ? 0.414 0.930 -7.157 1.00 90.38 90 VAL A C 1
ATOM 728 O O . VAL A 1 90 ? -0.573 0.490 -7.747 1.00 90.38 90 VAL A O 1
ATOM 731 N N . ASP A 1 91 ? 1.047 2.035 -7.558 1.00 87.69 91 ASP A N 1
ATOM 732 C CA . ASP A 1 91 ? 0.724 2.729 -8.807 1.00 87.69 91 ASP A CA 1
ATOM 733 C C . ASP A 1 91 ? 1.531 2.145 -9.976 1.00 87.69 91 ASP A C 1
ATOM 735 O O . ASP A 1 91 ? 2.642 2.576 -10.304 1.00 87.69 91 ASP A O 1
ATOM 739 N N . VAL A 1 92 ? 0.929 1.156 -10.636 1.00 87.56 92 VAL A N 1
ATOM 740 C CA . VAL A 1 92 ? 1.527 0.442 -11.773 1.00 87.56 92 VAL A CA 1
ATOM 741 C C . VAL A 1 92 ? 1.840 1.377 -12.945 1.00 87.56 92 VAL A C 1
ATOM 743 O O . VAL A 1 92 ? 2.831 1.170 -13.642 1.00 87.56 92 VAL A O 1
ATOM 746 N N . LYS A 1 93 ? 1.056 2.443 -13.155 1.00 85.75 93 LYS A N 1
ATOM 747 C CA . LYS A 1 93 ? 1.296 3.388 -14.255 1.00 85.75 93 LYS A CA 1
ATOM 748 C C . LYS A 1 93 ? 2.597 4.154 -14.041 1.00 85.75 93 LYS A C 1
ATOM 750 O O . LYS A 1 93 ? 3.363 4.354 -14.984 1.00 85.75 93 LYS A O 1
ATOM 755 N N . THR A 1 94 ? 2.848 4.569 -12.804 1.00 85.12 94 THR A N 1
ATOM 756 C CA . THR A 1 94 ? 4.092 5.241 -12.425 1.00 85.12 94 THR A CA 1
ATOM 757 C C . THR A 1 94 ? 5.292 4.302 -12.554 1.00 85.12 94 THR A C 1
ATOM 759 O O . THR A 1 94 ? 6.331 4.719 -13.067 1.00 85.12 94 THR A O 1
ATOM 762 N N . ILE A 1 95 ? 5.155 3.036 -12.148 1.00 87.12 95 ILE A N 1
ATOM 763 C CA . ILE A 1 95 ? 6.214 2.024 -12.306 1.00 87.12 95 ILE A CA 1
ATOM 764 C C . ILE A 1 95 ? 6.547 1.809 -13.785 1.00 87.12 95 ILE A C 1
ATOM 766 O O . ILE A 1 95 ? 7.712 1.898 -14.166 1.00 87.12 95 ILE A O 1
ATOM 770 N N . TYR A 1 96 ? 5.527 1.612 -14.621 1.00 86.62 96 TYR A N 1
ATOM 771 C CA . TYR A 1 96 ? 5.693 1.422 -16.061 1.00 86.62 96 TYR A CA 1
ATOM 772 C C . TYR A 1 96 ? 6.338 2.640 -16.744 1.00 86.62 96 TYR A C 1
ATOM 774 O O . TYR A 1 96 ? 7.239 2.511 -17.565 1.00 86.62 96 TYR A O 1
ATOM 782 N N . GLY A 1 97 ? 5.946 3.861 -16.365 1.00 83.44 97 GLY A N 1
ATOM 783 C CA . GLY A 1 97 ? 6.581 5.071 -16.898 1.00 83.44 97 GLY A CA 1
ATOM 784 C C . GLY A 1 97 ? 8.077 5.161 -16.569 1.00 83.44 97 GLY A C 1
ATOM 785 O O . GLY A 1 97 ? 8.863 5.623 -17.392 1.00 83.44 97 GLY A O 1
ATOM 786 N N . LYS A 1 98 ? 8.487 4.691 -15.382 1.00 80.69 98 LYS A N 1
ATOM 787 C CA . LYS A 1 98 ? 9.898 4.651 -14.967 1.00 80.69 98 LYS A CA 1
ATOM 788 C C . LYS A 1 98 ? 10.691 3.554 -15.681 1.00 80.69 98 LYS A C 1
ATOM 790 O O . LYS A 1 98 ? 11.875 3.769 -15.932 1.00 80.69 98 LYS A O 1
ATOM 795 N N . SER A 1 99 ? 10.076 2.411 -16.006 1.00 80.44 99 SER A N 1
ATOM 796 C CA . SER A 1 99 ? 10.761 1.336 -16.742 1.00 80.44 99 SER A CA 1
ATOM 797 C C . SER A 1 99 ? 11.074 1.729 -18.187 1.00 80.44 99 SER A C 1
ATOM 799 O O . SER A 1 99 ? 12.107 1.332 -18.708 1.00 80.44 99 SER A O 1
ATOM 801 N N . GLN A 1 100 ? 10.238 2.572 -18.796 1.00 75.69 100 GLN A N 1
ATOM 802 C CA . GLN A 1 100 ? 10.400 3.060 -20.172 1.00 75.69 100 GLN A CA 1
ATOM 803 C C . GLN A 1 100 ? 11.433 4.196 -20.325 1.00 75.69 100 GLN A C 1
ATOM 805 O O . GLN A 1 100 ? 11.948 4.429 -21.411 1.00 75.69 100 GLN A O 1
ATOM 810 N N . ALA A 1 101 ? 11.757 4.930 -19.253 1.00 61.28 101 ALA A N 1
ATOM 811 C CA . ALA A 1 101 ? 12.580 6.146 -19.321 1.00 61.28 101 ALA A CA 1
ATOM 812 C C . ALA A 1 101 ? 14.101 5.906 -19.463 1.00 61.28 101 ALA A C 1
ATOM 814 O O . ALA A 1 101 ? 14.871 6.867 -19.455 1.00 61.28 101 ALA A O 1
ATOM 815 N N . LYS A 1 102 ? 14.553 4.650 -19.554 1.00 62.53 102 LYS A N 1
ATOM 816 C CA . LYS A 1 102 ? 15.962 4.308 -19.784 1.00 62.53 102 LYS A CA 1
ATOM 817 C C . LYS A 1 102 ? 16.137 3.910 -21.248 1.00 62.53 102 LYS A C 1
ATOM 819 O O . LYS A 1 102 ? 15.679 2.845 -21.643 1.00 62.53 102 LYS A O 1
ATOM 824 N N . GLU A 1 103 ? 16.798 4.757 -22.037 1.00 54.72 103 GLU A N 1
ATOM 825 C CA . GLU A 1 103 ? 17.261 4.378 -23.376 1.00 54.72 103 GLU A CA 1
ATOM 826 C C . GLU A 1 103 ? 18.227 3.196 -23.248 1.00 54.72 103 GLU A C 1
ATOM 828 O O . GLU A 1 103 ? 19.234 3.274 -22.540 1.00 54.72 103 GLU A O 1
ATOM 833 N N . LEU A 1 104 ? 17.890 2.077 -23.885 1.00 57.47 104 LEU A N 1
ATOM 834 C CA . LEU A 1 104 ? 18.658 0.838 -23.810 1.00 57.47 104 LEU A CA 1
ATOM 835 C C . LEU A 1 104 ? 19.004 0.385 -25.219 1.00 57.47 104 LEU A C 1
ATOM 837 O O . LEU A 1 104 ? 18.124 0.059 -26.014 1.00 57.47 104 LEU A O 1
ATOM 841 N N . ASN A 1 105 ? 20.299 0.345 -25.511 1.00 55.12 105 ASN A N 1
ATOM 842 C CA . ASN A 1 105 ? 20.822 -0.235 -26.738 1.00 55.12 105 ASN A CA 1
ATOM 843 C C . ASN A 1 105 ? 20.886 -1.765 -26.567 1.00 55.12 105 ASN A C 1
ATOM 845 O O . ASN A 1 105 ? 21.662 -2.254 -25.751 1.00 55.12 105 ASN A O 1
ATOM 849 N N . GLY A 1 106 ? 20.070 -2.505 -27.330 1.00 58.66 106 GLY A N 1
ATOM 850 C CA . GLY A 1 106 ? 20.025 -3.978 -27.339 1.00 58.66 106 GLY A CA 1
ATOM 851 C C . GLY A 1 106 ? 19.220 -4.617 -26.189 1.00 58.66 106 GLY A C 1
ATOM 852 O O . GLY A 1 106 ? 19.311 -4.202 -25.040 1.00 58.66 106 GLY A O 1
ATOM 853 N N . HIS A 1 107 ? 18.405 -5.638 -26.501 1.00 61.19 107 HIS A N 1
ATOM 854 C CA . HIS A 1 107 ? 17.534 -6.393 -25.567 1.00 61.19 107 HIS A CA 1
ATOM 855 C C . HIS A 1 107 ? 16.602 -5.552 -24.665 1.00 61.19 107 HIS A C 1
ATOM 857 O O . HIS A 1 107 ? 16.297 -5.944 -23.534 1.00 61.19 107 HIS A O 1
ATOM 863 N N . ALA A 1 108 ? 16.107 -4.424 -25.185 1.00 67.56 108 ALA A N 1
ATOM 864 C CA . ALA A 1 108 ? 15.263 -3.468 -24.463 1.00 67.56 108 ALA A CA 1
ATOM 865 C C . ALA A 1 108 ? 14.061 -4.112 -23.741 1.00 67.56 108 ALA A C 1
ATOM 867 O O . ALA A 1 108 ? 13.774 -3.752 -22.603 1.00 67.56 108 ALA A O 1
ATOM 868 N N . GLU A 1 109 ? 13.413 -5.117 -24.341 1.00 69.19 109 GLU A N 1
ATOM 869 C CA . GLU A 1 109 ? 12.222 -5.760 -23.764 1.00 69.19 109 GLU A CA 1
ATOM 870 C C . GLU A 1 109 ? 12.514 -6.526 -22.457 1.00 69.19 109 GLU A C 1
ATOM 872 O O . GLU A 1 109 ? 11.771 -6.420 -21.478 1.00 69.19 109 GLU A O 1
ATOM 877 N N . HIS A 1 110 ? 13.606 -7.297 -22.404 1.00 74.38 110 HIS A N 1
ATOM 878 C CA . HIS A 1 110 ? 13.972 -8.050 -21.198 1.00 74.38 110 HIS A CA 1
ATOM 879 C C . HIS A 1 110 ? 14.395 -7.114 -20.069 1.00 74.38 110 HIS A C 1
ATOM 881 O O . HIS A 1 110 ? 14.041 -7.332 -18.909 1.00 74.38 110 HIS A O 1
ATOM 887 N N . TYR A 1 111 ? 15.120 -6.051 -20.410 1.00 75.25 111 TYR A N 1
ATOM 888 C CA . TYR A 1 111 ? 15.540 -5.063 -19.432 1.00 75.25 111 TYR A CA 1
ATOM 889 C C . TYR A 1 111 ? 14.351 -4.261 -18.895 1.00 75.25 111 TYR A C 1
ATOM 891 O O . TYR A 1 111 ? 14.250 -4.069 -17.685 1.00 75.25 111 TYR A O 1
ATOM 899 N N . GLU A 1 112 ? 13.409 -3.861 -19.753 1.00 80.12 112 GLU A N 1
ATOM 900 C CA . GLU A 1 112 ? 12.170 -3.206 -19.330 1.00 80.12 112 GLU A CA 1
ATOM 901 C C . GLU A 1 112 ? 11.392 -4.076 -18.334 1.00 80.12 112 GLU A C 1
ATOM 903 O O . GLU A 1 112 ? 11.011 -3.596 -17.265 1.00 80.12 112 GLU A O 1
ATOM 908 N N . LYS A 1 113 ? 11.218 -5.371 -18.635 1.00 82.62 113 LYS A N 1
ATOM 909 C CA . LYS A 1 113 ? 10.569 -6.331 -17.727 1.00 82.62 113 LYS A CA 1
ATOM 910 C C . LYS A 1 113 ? 11.280 -6.400 -16.375 1.00 82.62 113 LYS A C 1
ATOM 912 O O . LYS A 1 113 ? 10.621 -6.339 -15.339 1.00 82.62 113 LYS A O 1
ATOM 917 N N . ILE A 1 114 ? 12.613 -6.471 -16.363 1.00 82.81 114 ILE A N 1
ATOM 918 C CA . ILE A 1 114 ? 13.405 -6.474 -15.122 1.00 82.81 114 ILE A CA 1
ATOM 919 C C . ILE A 1 114 ? 13.183 -5.183 -14.325 1.00 82.81 114 ILE A C 1
ATOM 921 O O . ILE A 1 114 ? 12.956 -5.252 -13.118 1.00 82.81 114 ILE A O 1
ATOM 925 N N . LEU A 1 115 ? 13.211 -4.016 -14.977 1.00 82.94 115 LEU A N 1
ATOM 926 C CA . LEU A 1 115 ? 12.944 -2.736 -14.316 1.00 82.94 115 LEU A CA 1
ATOM 927 C C . LEU A 1 115 ? 11.522 -2.659 -13.759 1.00 82.94 115 LEU A C 1
ATOM 929 O O . LEU A 1 115 ? 11.319 -2.087 -12.690 1.00 82.94 115 LEU A O 1
ATOM 933 N N . LEU A 1 116 ? 10.543 -3.212 -14.474 1.00 86.00 116 LEU A N 1
ATOM 934 C CA . LEU A 1 116 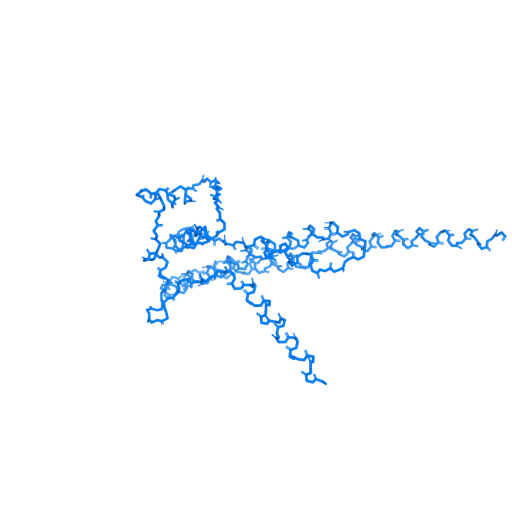? 9.153 -3.243 -14.038 1.00 86.00 116 LEU A CA 1
ATOM 935 C C . LEU A 1 116 ? 8.990 -4.119 -12.792 1.00 86.00 116 LEU A C 1
ATOM 937 O O . LEU A 1 116 ? 8.366 -3.682 -11.825 1.00 86.00 116 LEU A O 1
ATOM 941 N N . PHE A 1 117 ? 9.602 -5.308 -12.769 1.00 87.31 117 PHE A N 1
ATOM 942 C CA . PHE A 1 117 ? 9.599 -6.176 -11.589 1.00 87.31 117 PHE A CA 1
ATOM 943 C C . PHE A 1 117 ? 10.337 -5.549 -10.406 1.00 87.31 117 PHE A C 1
ATOM 945 O O . PHE A 1 117 ? 9.814 -5.548 -9.291 1.00 87.31 117 PHE A O 1
ATOM 952 N N . GLU A 1 118 ? 11.516 -4.968 -10.639 1.00 87.38 118 GLU A N 1
ATOM 953 C CA . GLU A 1 118 ? 12.263 -4.242 -9.611 1.00 87.38 118 GLU A CA 1
ATOM 954 C C . GLU A 1 118 ? 11.429 -3.086 -9.046 1.00 87.38 118 GLU A C 1
ATOM 956 O O . GLU A 1 118 ? 11.305 -2.937 -7.830 1.00 87.38 118 GLU A O 1
ATOM 961 N N . GLY A 1 119 ? 10.833 -2.280 -9.925 1.00 89.06 119 GLY A N 1
ATOM 962 C CA . GLY A 1 119 ? 9.994 -1.151 -9.548 1.00 89.06 119 GLY A CA 1
ATOM 963 C C . GLY A 1 119 ? 8.782 -1.585 -8.730 1.00 89.06 119 GLY A C 1
ATOM 964 O O . GLY A 1 119 ? 8.507 -0.986 -7.694 1.00 89.06 119 GLY A O 1
ATOM 965 N N . PHE A 1 120 ? 8.106 -2.657 -9.146 1.00 92.00 120 PHE A N 1
ATOM 966 C CA . PHE A 1 120 ? 6.966 -3.222 -8.430 1.00 92.00 120 PHE A CA 1
ATOM 967 C C . PHE A 1 120 ? 7.339 -3.695 -7.022 1.00 92.00 120 PHE A C 1
ATOM 969 O O . PHE A 1 120 ? 6.723 -3.260 -6.050 1.00 92.00 120 PHE A O 1
ATOM 976 N N . ILE A 1 121 ? 8.369 -4.538 -6.894 1.00 92.12 121 ILE A N 1
ATOM 977 C CA . ILE A 1 121 ? 8.810 -5.071 -5.596 1.00 92.12 121 ILE A CA 1
ATOM 978 C C . ILE A 1 121 ? 9.231 -3.928 -4.667 1.00 92.12 121 ILE A C 1
ATOM 980 O O . ILE A 1 121 ? 8.851 -3.903 -3.496 1.00 92.12 121 ILE A O 1
ATOM 984 N N . ASN A 1 122 ? 9.980 -2.956 -5.190 1.00 91.38 122 ASN A N 1
ATOM 985 C CA . ASN A 1 122 ? 10.424 -1.812 -4.406 1.00 91.38 122 ASN A CA 1
ATOM 986 C C . ASN A 1 122 ? 9.253 -0.952 -3.922 1.00 91.38 122 ASN A C 1
ATOM 988 O O . ASN A 1 122 ? 9.278 -0.518 -2.772 1.00 91.38 122 ASN A O 1
ATOM 992 N N . GLU A 1 123 ? 8.235 -0.722 -4.754 1.00 91.31 123 GLU A N 1
ATOM 993 C CA . GLU A 1 123 ? 7.054 0.055 -4.366 1.00 91.31 123 GLU A CA 1
ATOM 994 C C . GLU A 1 123 ? 6.244 -0.660 -3.280 1.00 91.31 123 GLU A C 1
ATOM 996 O O . GLU A 1 123 ? 5.930 -0.052 -2.258 1.00 91.31 123 GLU A O 1
ATOM 1001 N N . VAL A 1 124 ? 6.011 -1.972 -3.433 1.00 93.44 124 VAL A N 1
ATOM 1002 C CA . VAL A 1 124 ? 5.349 -2.799 -2.409 1.00 93.44 124 VAL A CA 1
ATOM 1003 C C . VAL A 1 124 ? 6.103 -2.721 -1.082 1.00 93.44 124 VAL A C 1
ATOM 1005 O O . VAL A 1 124 ? 5.505 -2.451 -0.043 1.00 93.44 124 VAL A O 1
ATOM 1008 N N . ILE A 1 125 ? 7.425 -2.924 -1.093 1.00 93.19 125 ILE A N 1
ATOM 1009 C CA . ILE A 1 125 ? 8.230 -2.893 0.135 1.00 93.19 125 ILE A CA 1
ATOM 1010 C C . ILE A 1 125 ? 8.236 -1.496 0.761 1.00 93.19 125 ILE A C 1
ATOM 1012 O O . ILE A 1 125 ? 8.146 -1.379 1.983 1.00 93.19 125 ILE A O 1
ATOM 1016 N N . ASN A 1 126 ? 8.343 -0.437 -0.043 1.00 91.38 126 ASN A N 1
ATOM 1017 C CA . ASN A 1 126 ? 8.327 0.936 0.457 1.00 91.38 126 ASN A CA 1
ATOM 1018 C C . ASN A 1 126 ? 7.002 1.272 1.143 1.00 91.38 126 ASN A C 1
ATOM 1020 O O . ASN A 1 126 ? 7.026 1.837 2.240 1.00 91.38 126 ASN A O 1
ATOM 1024 N N . ASP A 1 127 ? 5.871 0.912 0.533 1.00 90.56 127 ASP A N 1
ATOM 1025 C CA . ASP A 1 127 ? 4.560 1.197 1.114 1.00 90.56 127 ASP A CA 1
ATOM 1026 C C . ASP A 1 127 ? 4.321 0.351 2.373 1.00 90.56 127 ASP A C 1
ATOM 1028 O O . ASP A 1 127 ? 3.910 0.888 3.398 1.00 90.56 127 ASP A O 1
ATOM 1032 N N . LEU A 1 128 ? 4.730 -0.926 2.385 1.00 91.62 128 LEU A N 1
ATOM 1033 C CA . LEU A 1 128 ? 4.704 -1.750 3.602 1.00 91.62 128 LEU A CA 1
ATOM 1034 C C . LEU A 1 128 ? 5.556 -1.152 4.728 1.00 91.62 128 LEU A C 1
ATOM 1036 O O . LEU A 1 128 ? 5.109 -1.079 5.870 1.00 91.62 128 LEU A O 1
ATOM 1040 N N . LEU A 1 129 ? 6.779 -0.697 4.435 1.00 90.00 129 LEU A N 1
ATOM 1041 C CA . LEU A 1 129 ? 7.637 -0.038 5.426 1.00 90.00 129 LEU A CA 1
ATOM 1042 C C . LEU A 1 129 ? 6.977 1.230 5.986 1.00 90.00 129 LEU A C 1
ATOM 1044 O O . LEU A 1 129 ? 7.068 1.483 7.190 1.00 90.00 129 LEU A O 1
ATOM 1048 N N . LYS A 1 130 ? 6.319 2.021 5.130 1.00 88.69 130 LYS A N 1
ATOM 1049 C CA . LYS A 1 130 ? 5.574 3.226 5.519 1.00 88.69 130 LYS A CA 1
ATOM 1050 C C . LYS A 1 130 ? 4.389 2.872 6.420 1.00 88.69 130 LYS A C 1
ATOM 1052 O O . LYS A 1 130 ? 4.254 3.462 7.489 1.00 88.69 130 LYS A O 1
ATOM 1057 N N . GLU A 1 131 ? 3.576 1.897 6.029 1.00 87.06 131 GLU A N 1
ATOM 1058 C CA . GLU A 1 131 ? 2.388 1.473 6.775 1.00 87.06 131 GLU A CA 1
ATOM 1059 C C . GLU A 1 131 ? 2.747 0.825 8.119 1.00 87.06 131 GLU A C 1
ATOM 1061 O O . GLU A 1 131 ? 2.125 1.143 9.132 1.00 87.06 131 GLU A O 1
ATOM 1066 N N . VAL A 1 132 ? 3.812 0.013 8.189 1.00 86.38 132 VAL A N 1
ATOM 1067 C CA . VAL A 1 132 ? 4.318 -0.525 9.465 1.00 86.38 132 VAL A CA 1
ATOM 1068 C C . VAL A 1 132 ? 4.715 0.616 10.404 1.00 86.38 132 VAL A C 1
ATOM 1070 O O . VAL A 1 132 ? 4.328 0.607 11.573 1.00 86.38 132 VAL A O 1
ATOM 1073 N N . LYS A 1 133 ? 5.467 1.612 9.913 1.00 83.44 133 LYS A N 1
ATOM 1074 C CA . LYS A 1 133 ? 5.884 2.773 10.719 1.00 83.44 133 LYS A CA 1
ATOM 1075 C C . LYS A 1 133 ? 4.679 3.583 11.208 1.00 83.44 133 LYS A C 1
ATOM 1077 O O . LYS A 1 133 ? 4.581 3.818 12.410 1.00 83.44 133 LYS A O 1
ATOM 1082 N N . LYS A 1 134 ? 3.734 3.916 10.318 1.00 81.12 134 LYS A N 1
ATOM 1083 C CA . LYS A 1 134 ? 2.495 4.637 10.667 1.00 81.12 134 LYS A CA 1
ATOM 1084 C C . LYS A 1 134 ? 1.666 3.879 11.712 1.00 81.12 134 LYS A C 1
ATOM 1086 O O . LYS A 1 134 ? 1.248 4.468 12.706 1.00 81.12 134 LYS A O 1
ATOM 1091 N N . ASN A 1 135 ? 1.472 2.567 11.543 1.00 78.62 135 ASN A N 1
ATOM 1092 C CA . ASN A 1 135 ? 0.702 1.754 12.492 1.00 78.62 135 ASN A CA 1
ATOM 1093 C C . ASN A 1 135 ? 1.330 1.781 13.895 1.00 78.62 135 ASN A C 1
ATOM 1095 O O . ASN A 1 135 ? 0.622 1.883 14.891 1.00 78.62 135 ASN A O 1
ATOM 1099 N N . LEU A 1 136 ? 2.662 1.752 13.993 1.00 75.56 136 LEU A N 1
ATOM 1100 C CA . LEU A 1 136 ? 3.370 1.801 15.277 1.00 75.56 136 LEU A CA 1
ATOM 1101 C C . LEU A 1 136 ? 3.281 3.146 15.982 1.00 75.56 136 LEU A C 1
ATOM 1103 O O . LEU A 1 136 ? 3.188 3.166 17.209 1.00 75.56 136 LEU A O 1
ATOM 1107 N N . GLU A 1 137 ? 3.348 4.249 15.236 1.00 73.44 137 GLU A N 1
ATOM 1108 C CA . GLU A 1 137 ? 3.197 5.600 15.787 1.00 73.44 137 GLU A CA 1
ATOM 1109 C C . GLU A 1 137 ? 1.846 5.758 16.496 1.00 73.44 137 GLU A C 1
ATOM 1111 O O . GLU A 1 137 ? 1.770 6.408 17.536 1.00 73.44 137 GLU A O 1
ATOM 1116 N N . GLN A 1 138 ? 0.816 5.060 16.010 1.00 71.62 138 GLN A N 1
ATOM 1117 C CA . GLN A 1 138 ? -0.519 5.019 16.608 1.00 71.62 138 GLN A CA 1
ATOM 1118 C C . GLN A 1 138 ? -0.631 4.091 17.836 1.00 71.62 138 GLN A C 1
ATOM 1120 O O . GLN A 1 138 ? -1.647 4.115 18.530 1.00 71.62 138 GLN A O 1
ATOM 1125 N N . LYS A 1 139 ? 0.373 3.248 18.135 1.00 75.12 139 LYS A N 1
ATOM 1126 C CA . LYS A 1 139 ? 0.351 2.344 19.302 1.00 75.12 139 LYS A CA 1
ATOM 1127 C C . LYS A 1 139 ? 1.043 2.957 20.523 1.00 75.12 139 LYS A C 1
ATOM 1129 O O . LYS A 1 139 ? 2.057 3.661 20.441 1.00 75.12 139 LYS A O 1
ATOM 1134 N N . ASN A 1 140 ? 0.552 2.567 21.700 1.00 77.00 140 ASN A N 1
ATOM 1135 C CA . ASN A 1 140 ? 1.125 2.963 22.986 1.00 77.00 140 ASN A CA 1
ATOM 1136 C C . ASN A 1 140 ? 2.615 2.586 23.095 1.00 77.00 140 ASN A C 1
ATOM 1138 O O . ASN A 1 140 ? 3.074 1.567 22.569 1.00 77.00 140 ASN A O 1
ATOM 1142 N N . THR A 1 141 ? 3.372 3.404 23.826 1.00 76.62 141 THR A N 1
ATOM 1143 C CA . THR A 1 141 ? 4.826 3.270 24.040 1.00 76.62 141 THR A CA 1
ATOM 1144 C C . THR A 1 141 ? 5.237 1.889 24.562 1.00 76.62 141 THR A C 1
ATOM 1146 O O . THR A 1 141 ? 6.220 1.320 24.089 1.00 76.62 141 THR A O 1
ATOM 1149 N N . LEU A 1 142 ? 4.452 1.308 25.474 1.00 74.00 142 LEU A N 1
ATOM 1150 C CA . LEU A 1 142 ? 4.656 -0.041 26.020 1.00 74.00 142 LEU A CA 1
ATOM 1151 C C . LEU A 1 142 ? 4.609 -1.134 24.942 1.00 74.00 142 LEU A C 1
ATOM 1153 O O . LEU A 1 142 ? 5.471 -2.011 24.906 1.00 74.00 142 LEU A O 1
ATOM 1157 N N . PHE A 1 143 ? 3.645 -1.056 24.021 1.00 77.88 143 PHE A N 1
ATOM 1158 C CA . PHE A 1 143 ? 3.527 -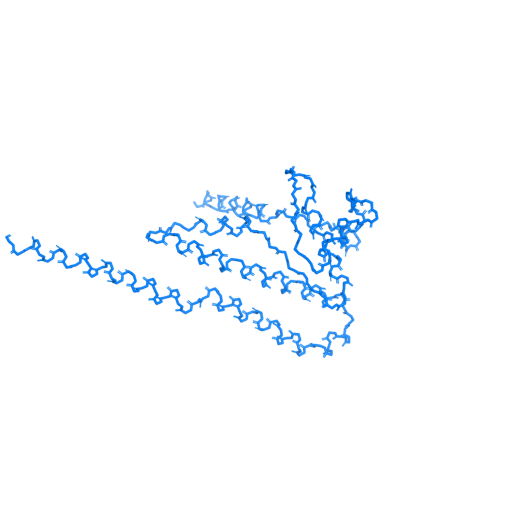2.009 22.916 1.00 77.88 143 PHE A CA 1
ATOM 1159 C C . PHE A 1 143 ? 4.720 -1.898 21.958 1.00 77.88 143 PHE A C 1
ATOM 1161 O O . PHE A 1 143 ? 5.294 -2.912 21.554 1.00 77.88 143 PHE A O 1
ATOM 1168 N N . ARG A 1 144 ? 5.148 -0.662 21.658 1.00 74.25 144 ARG A N 1
ATOM 1169 C CA . ARG A 1 144 ? 6.338 -0.390 20.835 1.00 74.25 144 ARG A CA 1
ATOM 1170 C C . ARG A 1 144 ? 7.611 -0.977 21.447 1.00 74.25 144 ARG A C 1
ATOM 1172 O O . ARG A 1 144 ? 8.428 -1.535 20.719 1.00 74.25 144 ARG A O 1
ATOM 1179 N N . LEU A 1 145 ? 7.770 -0.890 22.768 1.00 75.00 145 LEU A N 1
ATOM 1180 C CA . LEU A 1 145 ? 8.906 -1.471 23.490 1.00 75.00 145 LEU A CA 1
ATOM 1181 C C . LEU A 1 145 ? 8.868 -3.004 23.474 1.00 75.00 145 LEU A C 1
ATOM 1183 O O . LEU A 1 145 ? 9.874 -3.631 23.145 1.00 75.00 145 LEU A O 1
ATOM 1187 N N . TRP A 1 146 ? 7.706 -3.606 23.747 1.00 74.94 146 TRP A N 1
ATOM 1188 C CA . TRP A 1 146 ? 7.547 -5.063 23.784 1.00 74.94 146 TRP A CA 1
ATOM 1189 C C . TRP A 1 146 ? 7.793 -5.730 22.423 1.00 74.94 146 TRP A C 1
ATOM 1191 O O . TRP A 1 146 ? 8.419 -6.786 22.346 1.00 74.94 146 TRP A O 1
ATOM 1201 N N . LYS A 1 147 ? 7.359 -5.095 21.327 1.00 80.56 147 LYS A N 1
ATOM 1202 C CA . LYS A 1 147 ? 7.525 -5.616 19.959 1.00 80.56 147 LYS A CA 1
ATOM 1203 C C . LYS A 1 147 ? 8.770 -5.114 19.229 1.00 80.56 147 LYS A C 1
ATOM 1205 O O . LYS A 1 147 ? 8.990 -5.499 18.081 1.00 80.56 147 LYS A O 1
ATOM 1210 N N . LYS A 1 148 ? 9.626 -4.317 19.881 1.00 79.81 148 LYS A N 1
ATOM 1211 C CA . LYS A 1 148 ? 10.791 -3.661 19.258 1.00 79.81 148 LYS A CA 1
ATOM 1212 C C . LYS A 1 148 ? 11.701 -4.632 18.499 1.00 79.81 148 LYS A C 1
ATOM 1214 O O . LYS A 1 148 ? 12.139 -4.321 17.395 1.00 79.81 148 LYS A O 1
ATOM 1219 N N . ARG A 1 149 ? 11.974 -5.809 19.072 1.00 83.62 149 ARG A N 1
ATOM 1220 C CA . ARG A 1 149 ? 12.877 -6.806 18.472 1.00 83.62 149 ARG A CA 1
ATOM 1221 C C . ARG A 1 149 ? 12.294 -7.423 17.200 1.00 83.62 149 ARG A C 1
ATOM 1223 O O . ARG A 1 149 ? 12.969 -7.465 16.175 1.00 83.62 149 ARG A O 1
ATOM 1230 N N . ASP A 1 150 ? 11.053 -7.899 17.269 1.00 84.94 150 ASP A N 1
ATOM 1231 C CA . ASP A 1 150 ? 10.396 -8.558 16.136 1.00 84.94 150 ASP A CA 1
ATOM 1232 C C . ASP A 1 150 ? 10.149 -7.557 15.001 1.00 84.94 150 ASP A C 1
ATOM 1234 O O . ASP A 1 150 ? 10.377 -7.869 13.833 1.00 84.94 150 ASP A O 1
ATOM 1238 N N . LEU A 1 151 ? 9.793 -6.320 15.357 1.00 82.12 151 LEU A N 1
ATOM 1239 C CA . LEU A 1 151 ? 9.668 -5.216 14.419 1.00 82.12 151 LEU A CA 1
ATOM 1240 C C . LEU A 1 151 ? 10.995 -4.882 13.738 1.00 82.12 151 LEU A C 1
ATOM 1242 O O . LEU A 1 151 ? 11.048 -4.794 12.516 1.00 82.12 151 LEU A O 1
ATOM 1246 N N . SER A 1 152 ? 12.065 -4.684 14.511 1.00 86.00 152 SER A N 1
ATOM 1247 C CA . SER A 1 152 ? 13.383 -4.387 13.947 1.00 86.00 152 SER A CA 1
ATOM 1248 C C . SER A 1 152 ? 13.803 -5.488 12.976 1.00 86.00 152 SER A C 1
ATOM 1250 O O . SER A 1 152 ? 14.234 -5.189 11.869 1.00 86.00 152 SER A O 1
ATOM 1252 N N . LYS A 1 153 ? 13.568 -6.755 13.332 1.00 90.25 153 LYS A N 1
ATOM 1253 C CA . LYS A 1 153 ? 13.828 -7.897 12.451 1.00 90.25 153 LYS A CA 1
ATOM 1254 C C . LYS A 1 153 ? 13.006 -7.844 11.159 1.00 90.25 153 LYS A C 1
ATOM 1256 O O . LYS A 1 153 ? 13.550 -8.152 10.100 1.00 90.25 153 LYS A O 1
ATOM 1261 N N . LEU A 1 154 ? 11.723 -7.478 11.227 1.00 88.44 154 LEU A N 1
ATOM 1262 C CA . LEU A 1 154 ? 10.864 -7.310 10.050 1.00 88.44 154 LEU A CA 1
ATOM 1263 C C . LEU A 1 154 ? 11.370 -6.180 9.146 1.00 88.44 154 LEU A C 1
ATOM 1265 O O . LEU A 1 154 ? 11.579 -6.410 7.958 1.00 88.44 154 LEU A O 1
ATOM 1269 N N . LEU A 1 155 ? 11.618 -4.995 9.710 1.00 88.25 155 LEU A N 1
ATOM 1270 C CA . LEU A 1 155 ? 12.104 -3.827 8.971 1.00 88.25 155 LEU A CA 1
ATOM 1271 C C . LEU A 1 155 ? 13.444 -4.125 8.289 1.00 88.25 155 LEU A C 1
ATOM 1273 O O . LEU A 1 155 ? 13.577 -3.914 7.089 1.00 88.25 155 LEU A O 1
ATOM 1277 N N . THR A 1 156 ? 14.399 -4.720 9.011 1.00 92.19 156 THR A N 1
ATOM 1278 C CA . THR A 1 156 ? 15.696 -5.113 8.444 1.00 92.19 156 THR A CA 1
ATOM 1279 C C . THR A 1 156 ? 15.549 -6.153 7.331 1.00 92.19 156 THR A C 1
ATOM 1281 O O . THR A 1 156 ? 16.275 -6.098 6.341 1.00 92.19 156 THR A O 1
ATOM 1284 N N . ARG A 1 157 ? 14.613 -7.106 7.452 1.00 92.06 157 ARG A N 1
ATOM 1285 C CA . ARG A 1 157 ? 14.341 -8.086 6.385 1.00 92.06 157 ARG A CA 1
ATOM 1286 C C . ARG A 1 157 ? 13.756 -7.425 5.140 1.00 92.06 157 ARG A C 1
ATOM 1288 O O . ARG A 1 157 ? 14.221 -7.721 4.047 1.00 92.06 157 ARG A O 1
ATOM 1295 N N . LEU A 1 158 ? 12.785 -6.528 5.301 1.00 90.81 158 LEU A N 1
ATOM 1296 C CA . LEU A 1 158 ? 12.196 -5.772 4.193 1.00 90.81 158 LEU A CA 1
ATOM 1297 C C . LEU A 1 158 ? 13.249 -4.901 3.490 1.00 90.81 158 LEU A C 1
ATOM 1299 O O . LEU A 1 158 ? 13.367 -4.940 2.268 1.00 90.81 158 LEU A O 1
ATOM 1303 N N . GLU A 1 159 ? 14.081 -4.190 4.252 1.00 91.00 159 GLU A N 1
ATOM 1304 C CA . GLU A 1 159 ? 15.194 -3.399 3.710 1.00 91.00 159 GLU A CA 1
ATOM 1305 C C . GLU A 1 159 ? 16.233 -4.265 2.990 1.00 91.00 159 GLU A C 1
ATOM 1307 O O . GLU A 1 159 ? 16.748 -3.872 1.941 1.00 91.00 159 GLU A O 1
ATOM 1312 N N . LYS A 1 160 ? 16.514 -5.466 3.507 1.00 92.25 160 LYS A N 1
ATOM 1313 C CA . LYS A 1 160 ? 17.401 -6.427 2.849 1.00 92.25 160 LYS A CA 1
ATOM 1314 C C . LYS A 1 160 ? 16.838 -6.873 1.497 1.00 92.25 160 LYS A C 1
ATOM 1316 O O . LYS A 1 160 ? 17.568 -6.802 0.513 1.00 92.25 160 LYS A O 1
ATOM 1321 N N . ILE A 1 161 ? 15.561 -7.264 1.432 1.00 90.12 161 ILE A N 1
ATOM 1322 C CA . ILE A 1 161 ? 14.910 -7.672 0.173 1.00 90.12 161 ILE A CA 1
ATOM 1323 C C . ILE A 1 161 ? 14.952 -6.522 -0.838 1.00 90.12 161 ILE A C 1
ATOM 1325 O O . ILE A 1 161 ? 15.324 -6.730 -1.991 1.00 90.12 161 ILE A O 1
ATOM 1329 N N . LYS A 1 162 ? 14.653 -5.291 -0.404 1.00 88.25 162 LYS A N 1
ATOM 1330 C CA . LYS A 1 162 ? 14.756 -4.095 -1.251 1.00 88.25 162 LYS A CA 1
ATOM 1331 C C . LYS A 1 162 ? 16.170 -3.922 -1.816 1.00 88.25 162 LYS A C 1
ATOM 1333 O O . LYS A 1 162 ? 16.342 -3.721 -3.015 1.00 88.25 162 LYS A O 1
ATOM 1338 N N . LYS A 1 163 ? 17.197 -4.041 -0.969 1.00 88.06 163 LYS A N 1
ATOM 1339 C CA . LYS A 1 163 ? 18.601 -3.912 -1.386 1.00 88.06 163 LYS A CA 1
ATOM 1340 C C .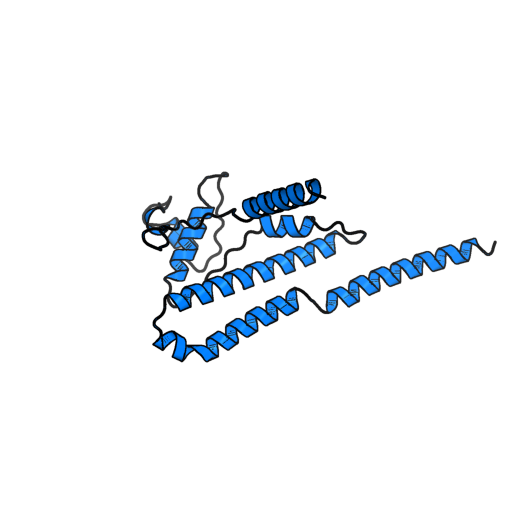 LYS A 1 163 ? 19.006 -4.993 -2.395 1.00 88.06 163 LYS A C 1
ATOM 1342 O O . LYS A 1 163 ? 19.669 -4.682 -3.380 1.00 88.06 163 LYS A O 1
ATOM 1347 N N . GLU A 1 164 ? 18.602 -6.238 -2.158 1.00 86.50 164 GLU A N 1
ATOM 1348 C CA . GLU A 1 164 ? 18.863 -7.368 -3.061 1.00 86.50 164 GLU A CA 1
ATOM 1349 C C . GLU A 1 164 ? 18.134 -7.213 -4.404 1.00 86.50 164 GLU A C 1
ATOM 1351 O O . GLU A 1 164 ? 18.694 -7.548 -5.445 1.00 86.50 164 GLU A O 1
ATOM 1356 N N . THR A 1 165 ? 16.928 -6.641 -4.393 1.00 84.50 165 THR A N 1
ATOM 1357 C CA . THR A 1 165 ? 16.124 -6.389 -5.599 1.00 84.50 165 THR A CA 1
ATOM 1358 C C . THR A 1 165 ? 16.736 -5.290 -6.470 1.00 84.50 165 THR A C 1
ATOM 1360 O O . THR A 1 165 ? 16.733 -5.400 -7.695 1.00 84.50 165 THR A O 1
ATOM 1363 N N . SER A 1 166 ? 17.299 -4.244 -5.858 1.00 77.00 166 SER A N 1
ATOM 1364 C CA . SER A 1 166 ? 17.933 -3.145 -6.596 1.00 77.00 166 SER A CA 1
ATOM 1365 C C . SER A 1 166 ? 19.317 -3.478 -7.151 1.00 77.00 166 SER A C 1
ATOM 1367 O O . SER A 1 166 ? 19.714 -2.915 -8.172 1.00 77.00 166 SER A O 1
ATOM 1369 N N . ASN A 1 167 ? 20.037 -4.418 -6.533 1.00 71.12 167 ASN A N 1
ATOM 1370 C CA . ASN A 1 167 ? 21.341 -4.877 -7.007 1.00 71.12 167 ASN A CA 1
ATOM 1371 C C . ASN A 1 167 ? 21.383 -6.407 -7.185 1.00 71.12 167 ASN A C 1
ATOM 1373 O O . ASN A 1 167 ? 22.079 -7.102 -6.436 1.00 71.12 167 ASN A O 1
ATOM 1377 N N . PRO A 1 168 ? 20.616 -6.960 -8.140 1.00 64.25 168 PRO A N 1
ATOM 1378 C CA . PRO A 1 168 ? 20.556 -8.397 -8.339 1.00 64.25 168 PRO A CA 1
ATOM 1379 C C . PRO A 1 168 ? 21.882 -8.893 -8.923 1.00 64.25 168 PRO A C 1
ATOM 1381 O O . PRO A 1 168 ? 22.317 -8.429 -9.975 1.00 64.25 168 PRO A O 1
ATOM 1384 N N . LYS A 1 169 ? 22.486 -9.900 -8.281 1.00 55.91 169 LYS A N 1
ATOM 1385 C CA . LYS A 1 169 ? 23.730 -10.556 -8.737 1.00 55.91 169 LYS A CA 1
ATOM 1386 C C . LYS A 1 169 ? 23.703 -10.992 -10.213 1.00 55.91 169 LYS A C 1
ATOM 1388 O O . LYS A 1 169 ? 24.746 -11.041 -10.849 1.00 55.91 169 LYS A O 1
ATOM 1393 N N . TYR A 1 170 ? 22.523 -11.293 -10.756 1.00 53.25 170 TYR A N 1
ATOM 1394 C CA . TYR A 1 170 ? 22.344 -11.766 -12.133 1.00 53.25 170 TYR A CA 1
ATOM 1395 C C . TYR A 1 170 ? 22.322 -10.652 -13.195 1.00 53.25 170 TYR A C 1
ATOM 1397 O O . TYR A 1 170 ? 22.545 -10.944 -14.368 1.00 53.25 170 TYR A O 1
ATOM 1405 N N . LYS A 1 171 ? 22.108 -9.374 -12.818 1.00 53.97 171 LYS A N 1
ATOM 1406 C CA . LYS A 1 171 ? 22.199 -8.251 -13.778 1.00 53.97 171 LYS A CA 1
ATOM 1407 C C . LYS A 1 171 ? 23.602 -8.142 -14.372 1.00 53.97 171 LYS A C 1
ATOM 1409 O O . LYS A 1 171 ? 23.736 -7.775 -15.531 1.00 53.97 171 LYS A O 1
ATOM 1414 N N . GLU A 1 172 ? 24.632 -8.474 -13.601 1.00 50.66 172 GLU A N 1
ATOM 1415 C CA . GLU A 1 172 ? 26.010 -8.438 -14.087 1.00 50.66 172 GLU A CA 1
ATOM 1416 C C . GLU A 1 172 ? 26.307 -9.633 -15.004 1.00 50.66 172 GLU A C 1
ATOM 1418 O O . GLU A 1 172 ? 26.882 -9.455 -16.070 1.00 50.66 172 GLU A O 1
ATOM 1423 N N . THR A 1 173 ? 25.865 -10.848 -14.670 1.00 49.59 173 THR A N 1
ATOM 1424 C CA . THR A 1 173 ? 26.320 -12.055 -15.382 1.00 49.59 173 THR A CA 1
ATOM 1425 C C . THR A 1 173 ? 25.695 -12.269 -16.759 1.00 49.59 173 THR A C 1
ATOM 1427 O O . THR A 1 173 ? 26.392 -12.747 -17.648 1.00 49.59 173 THR A O 1
ATOM 1430 N N . ASP A 1 174 ? 24.421 -11.927 -16.969 1.00 52.22 174 ASP A N 1
ATOM 1431 C CA . ASP A 1 174 ? 23.742 -12.224 -18.245 1.00 52.22 174 ASP A CA 1
ATOM 1432 C C . ASP A 1 174 ? 23.869 -11.085 -19.263 1.00 52.22 174 ASP A C 1
ATOM 1434 O O . ASP A 1 174 ? 24.001 -11.332 -20.463 1.00 52.22 174 ASP A O 1
ATOM 1438 N N . ILE A 1 175 ? 23.944 -9.834 -18.798 1.00 54.66 175 ILE A N 1
ATOM 1439 C CA . ILE A 1 175 ? 24.209 -8.684 -19.672 1.00 54.66 175 ILE A CA 1
ATOM 1440 C C . ILE A 1 175 ? 25.667 -8.730 -20.154 1.00 54.66 175 ILE A C 1
ATOM 1442 O O . ILE A 1 175 ? 25.911 -8.585 -21.349 1.00 54.66 175 ILE A O 1
ATOM 1446 N N . LEU A 1 176 ? 26.631 -9.039 -19.273 1.00 45.84 176 LEU A N 1
ATOM 1447 C CA . LEU A 1 176 ? 28.035 -9.186 -19.674 1.00 45.84 176 LEU A CA 1
ATOM 1448 C C . LEU A 1 176 ? 28.256 -10.373 -20.618 1.00 45.84 176 LEU A C 1
ATOM 1450 O O . LEU A 1 176 ? 29.025 -10.231 -21.566 1.00 45.84 176 LEU A O 1
ATOM 1454 N N . LYS A 1 177 ? 27.565 -11.509 -20.427 1.00 47.62 177 LYS A N 1
ATOM 1455 C CA . LYS A 1 177 ? 27.625 -12.654 -21.360 1.00 47.62 177 LYS A CA 1
ATOM 1456 C C . LYS A 1 177 ? 27.073 -12.313 -22.740 1.00 47.62 177 LYS A C 1
ATOM 1458 O O . LYS A 1 177 ? 27.636 -12.733 -23.746 1.00 47.62 177 LYS A O 1
ATOM 1463 N N . THR A 1 178 ? 25.992 -11.541 -22.802 1.00 47.34 178 THR A N 1
ATOM 1464 C CA . THR A 1 178 ? 25.376 -11.163 -24.081 1.00 47.34 178 THR A CA 1
ATOM 1465 C C . THR A 1 178 ? 26.239 -10.142 -24.830 1.00 47.34 178 THR A C 1
ATOM 1467 O O . THR A 1 178 ? 26.450 -10.281 -26.034 1.00 47.34 178 THR A O 1
ATOM 1470 N N . VAL A 1 179 ? 26.842 -9.181 -24.119 1.00 49.09 179 VAL A N 1
ATOM 1471 C CA . VAL A 1 179 ? 27.800 -8.218 -24.697 1.00 49.09 179 VAL A CA 1
ATOM 1472 C C . VAL A 1 179 ? 29.068 -8.920 -25.198 1.00 49.09 179 VAL A C 1
ATOM 1474 O O . VAL A 1 179 ? 29.438 -8.733 -26.354 1.00 49.09 179 VAL A O 1
ATOM 1477 N N . THR A 1 180 ? 29.673 -9.814 -24.405 1.00 37.78 180 THR A N 1
ATOM 1478 C CA . THR A 1 180 ? 30.865 -10.570 -24.849 1.00 37.78 180 THR A CA 1
ATOM 1479 C C . THR A 1 180 ? 30.571 -11.503 -26.021 1.00 37.78 180 THR A C 1
ATOM 1481 O O . THR A 1 180 ? 31.379 -11.596 -26.941 1.00 37.78 180 THR A O 1
ATOM 1484 N N . THR A 1 181 ? 29.402 -12.150 -26.062 1.00 41.84 181 THR A N 1
ATOM 1485 C CA . THR A 1 181 ? 29.020 -12.992 -27.212 1.00 41.84 181 THR A CA 1
ATOM 1486 C C . THR A 1 181 ? 28.869 -12.157 -28.491 1.00 41.84 181 THR A C 1
ATOM 1488 O O . THR A 1 181 ? 29.300 -12.585 -29.559 1.00 41.84 181 THR A O 1
ATOM 1491 N N . THR A 1 182 ? 28.333 -10.937 -28.390 1.00 41.12 182 THR A N 1
ATOM 1492 C CA . THR A 1 182 ? 28.143 -10.041 -29.545 1.00 41.12 182 THR A CA 1
ATOM 1493 C C . THR A 1 182 ? 29.473 -9.461 -30.052 1.00 41.12 182 THR A C 1
ATOM 1495 O O . THR A 1 182 ? 29.695 -9.415 -31.260 1.00 41.12 182 THR A O 1
ATOM 1498 N N . GLU A 1 183 ? 30.404 -9.101 -29.160 1.00 41.62 183 GLU A N 1
ATOM 1499 C CA . GLU A 1 183 ? 31.766 -8.671 -29.534 1.00 41.62 183 GLU A CA 1
ATOM 1500 C C . GLU A 1 183 ? 32.589 -9.804 -30.172 1.00 41.62 183 GLU A C 1
ATOM 1502 O O . GLU A 1 183 ? 33.359 -9.573 -31.107 1.00 41.62 183 GLU A O 1
ATOM 1507 N N . THR A 1 184 ? 32.389 -11.050 -29.731 1.00 40.44 184 THR A N 1
ATOM 1508 C CA . THR A 1 184 ? 33.098 -12.211 -30.301 1.00 40.44 184 THR A CA 1
ATOM 1509 C C . THR A 1 184 ? 32.633 -12.506 -31.735 1.00 40.44 184 THR A C 1
ATOM 1511 O O . THR A 1 184 ? 33.441 -12.841 -32.598 1.00 40.44 184 THR A O 1
ATOM 1514 N N . ILE A 1 185 ? 31.345 -12.314 -32.044 1.00 45.47 185 ILE A N 1
ATOM 1515 C CA . ILE A 1 185 ? 30.814 -12.503 -33.408 1.00 45.47 185 ILE A CA 1
ATOM 1516 C C . ILE A 1 185 ? 31.306 -11.394 -34.359 1.00 45.47 185 ILE A C 1
ATOM 1518 O O . ILE A 1 185 ? 31.638 -11.674 -35.510 1.00 45.47 185 ILE A O 1
ATOM 1522 N N . LEU A 1 186 ? 31.424 -10.147 -33.887 1.00 41.81 186 LEU A N 1
ATOM 1523 C CA . LEU A 1 186 ? 31.924 -9.031 -34.705 1.00 41.81 186 LEU A CA 1
ATOM 1524 C C . LEU A 1 186 ? 33.431 -9.141 -34.993 1.00 41.81 186 LEU A C 1
ATOM 1526 O O . LEU A 1 186 ? 33.857 -8.908 -36.121 1.00 41.81 186 LEU A O 1
ATOM 1530 N N . THR A 1 187 ? 34.230 -9.578 -34.018 1.00 43.69 187 THR A N 1
ATOM 1531 C CA . THR A 1 187 ? 35.684 -9.767 -34.197 1.00 43.69 187 THR A CA 1
ATOM 1532 C C . THR A 1 187 ? 36.045 -10.978 -35.061 1.00 43.69 187 THR A C 1
ATOM 1534 O O . THR A 1 187 ? 37.110 -10.992 -35.678 1.00 43.69 187 THR A O 1
ATOM 1537 N N . THR A 1 188 ? 35.161 -11.975 -35.168 1.00 41.88 188 THR A N 1
ATOM 1538 C CA . THR A 1 188 ? 35.365 -13.113 -36.081 1.00 41.88 188 THR A CA 1
ATOM 1539 C C . THR A 1 188 ? 35.105 -12.705 -37.540 1.00 41.88 188 THR A C 1
ATOM 1541 O O . THR A 1 188 ? 35.882 -13.061 -38.423 1.00 41.88 188 THR A O 1
ATOM 1544 N N . ASN A 1 189 ? 34.104 -11.851 -37.791 1.00 44.16 189 ASN A N 1
ATOM 1545 C CA . ASN A 1 189 ? 33.766 -11.374 -39.141 1.00 44.16 189 ASN A CA 1
ATOM 1546 C C . ASN A 1 189 ? 34.738 -10.306 -39.693 1.00 44.16 189 ASN A C 1
ATOM 1548 O O . ASN A 1 189 ? 34.871 -10.164 -40.908 1.00 44.16 189 ASN A O 1
ATOM 1552 N N . GLU A 1 190 ? 35.435 -9.550 -38.834 1.00 43.31 190 GLU A N 1
ATOM 1553 C CA . GLU A 1 190 ? 36.453 -8.578 -39.275 1.00 43.31 190 GLU A CA 1
ATOM 1554 C C . GLU A 1 190 ? 37.795 -9.224 -39.664 1.00 43.31 190 GLU A C 1
ATOM 1556 O O . GLU A 1 190 ? 38.556 -8.636 -40.437 1.00 43.31 190 GLU A O 1
ATOM 1561 N N . ASN A 1 191 ? 38.079 -10.435 -39.177 1.00 45.91 191 ASN A N 1
ATOM 1562 C CA . ASN A 1 191 ? 39.327 -11.141 -39.473 1.00 45.91 191 ASN A CA 1
ATOM 1563 C C . ASN A 1 191 ? 39.265 -11.987 -40.756 1.00 45.91 191 ASN A C 1
ATOM 1565 O O . ASN A 1 191 ? 40.307 -12.206 -41.371 1.00 45.91 191 ASN A O 1
ATOM 1569 N N . GLU A 1 192 ? 38.080 -12.397 -41.219 1.00 42.84 192 GLU A N 1
ATOM 1570 C CA . GLU A 1 192 ? 37.939 -13.105 -42.505 1.00 42.84 192 GLU A CA 1
ATOM 1571 C C . GLU A 1 192 ? 38.032 -12.162 -43.721 1.00 42.84 192 GLU A C 1
ATOM 1573 O O . GLU A 1 192 ? 38.531 -12.559 -44.768 1.00 42.84 192 GLU A O 1
ATOM 1578 N N . ASN A 1 193 ? 37.678 -10.879 -43.576 1.00 43.81 193 ASN A N 1
ATOM 1579 C CA . ASN A 1 193 ? 37.733 -9.894 -44.671 1.00 43.81 193 ASN A CA 1
ATOM 1580 C C . ASN A 1 193 ? 39.083 -9.163 -44.827 1.00 43.81 193 ASN A C 1
ATOM 1582 O O . ASN A 1 193 ? 39.208 -8.279 -45.672 1.00 43.81 193 ASN A O 1
ATOM 1586 N N . LYS A 1 194 ? 40.101 -9.503 -44.025 1.00 42.62 194 LYS A N 1
ATOM 1587 C CA . LYS A 1 194 ? 41.471 -8.959 -44.148 1.00 42.62 194 LYS A CA 1
ATOM 1588 C C . LYS A 1 194 ? 42.491 -9.963 -44.696 1.00 42.62 194 LYS A C 1
ATOM 1590 O O . LYS A 1 194 ? 43.665 -9.619 -44.810 1.00 42.62 194 LYS A O 1
ATOM 1595 N N . ALA A 1 195 ? 42.056 -11.174 -45.042 1.00 45.09 195 ALA A N 1
ATOM 1596 C CA . ALA A 1 195 ? 42.900 -12.246 -45.571 1.00 45.09 195 ALA A CA 1
ATOM 1597 C C . ALA A 1 195 ? 42.460 -12.711 -46.975 1.00 45.09 195 ALA A C 1
ATOM 1599 O O . ALA A 1 195 ? 42.458 -13.907 -47.268 1.00 45.09 195 ALA A O 1
ATOM 1600 N N . SER A 1 196 ? 42.072 -11.780 -47.852 1.00 35.62 196 SER A N 1
ATOM 1601 C CA . SER A 1 196 ? 41.867 -12.024 -49.290 1.00 35.62 196 SER A CA 1
ATOM 1602 C C . SER A 1 196 ? 42.372 -10.854 -50.118 1.00 35.62 196 SER A C 1
ATOM 1604 O O . SER A 1 196 ? 42.141 -9.700 -49.694 1.00 35.62 196 SER A O 1
#

Organism: NCBI:txid1648923

InterPro domains:
  IPR027417 P-loop containing nucleoside triphosphate hydrolase [G3DSA:3.40.50.300] (46-186)
  IPR027417 P-loop containing nucleoside triphosphate hydrolase [SSF52540] (30-161)